Protein AF-A0A380BF44-F1 (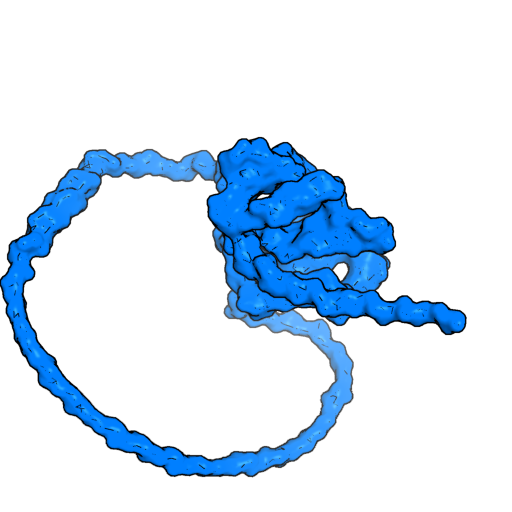afdb_monomer_lite)

Secondary structure (DSSP, 8-state):
------------GGGGG-------------------TTSHHHHHHHHHHGGG-----------------------------------------------EE---HHHHHTT--TTT-HHHHHHHHHHHH-TT-S-TTSEEEEEEEEEE-TT--EEEEEEEEE-SSS-EEEEEEEEEEEETTS-EEEEEEEEEE-HHHH--B-TTEEEEEEEE--HHHHHHHHH--TTTEEEEEEEEEEEE--

Foldseek 3Di:
DDDDDPPDPDPPPVCPQQPDWADAPPPDDDDDDDDPPPPVVVVVVVVVVVPPPDDDDDDDDDDDDDDDDDDDDDDDDDDDDDDDDDDDDDDPDPDDPWAAEADWPVCVVVVDDCPPDPVSVQVVVVCVVPRPPDDAQGKIKGWDDWDADPVRFIKTKIKIWANRQFKWFFKKWFKWKAWPVPGTLGDRHIFTGHCNTGNIAGHNYMYIGMGTGDPVSVVRVVVDGNPTMDIHIYDIDTDTDD

Structure (mmCIF, N/CA/C/O backbone):
data_AF-A0A380BF44-F1
#
_entry.id   AF-A0A380BF44-F1
#
loop_
_atom_site.group_PDB
_atom_site.id
_atom_site.type_symbol
_atom_site.label_atom_id
_atom_site.label_alt_id
_atom_site.label_comp_id
_atom_site.label_asym_id
_atom_site.label_entity_id
_atom_site.label_seq_id
_atom_site.pdbx_PDB_ins_code
_atom_site.Cartn_x
_atom_site.Cartn_y
_atom_site.Cartn_z
_atom_site.occupancy
_atom_site.B_iso_or_equiv
_atom_site.auth_seq_id
_atom_site.auth_comp_id
_atom_site.auth_asym_id
_atom_site.auth_atom_id
_atom_site.pdbx_PDB_model_num
ATOM 1 N N . MET A 1 1 ? 12.695 39.840 17.734 1.00 33.78 1 MET A N 1
ATOM 2 C CA . MET A 1 1 ? 12.426 39.429 16.338 1.00 33.78 1 MET A CA 1
ATOM 3 C C . MET A 1 1 ? 12.738 37.932 16.262 1.00 33.78 1 MET A C 1
ATOM 5 O O . MET A 1 1 ? 13.906 37.593 16.246 1.00 33.78 1 MET A O 1
ATOM 9 N N . LYS A 1 2 ? 11.803 37.063 16.695 1.00 33.59 2 LYS A N 1
ATOM 10 C CA . LYS A 1 2 ? 11.036 36.093 15.865 1.00 33.59 2 LYS A CA 1
ATOM 11 C C . LYS A 1 2 ? 11.937 35.386 14.830 1.00 33.59 2 LYS A C 1
ATOM 13 O O . LYS A 1 2 ? 12.434 36.058 13.938 1.00 33.59 2 LYS A O 1
ATOM 18 N N . ARG A 1 3 ? 12.136 34.064 14.863 1.00 27.75 3 ARG A N 1
ATOM 19 C CA . ARG A 1 3 ? 11.135 32.996 15.034 1.00 27.75 3 ARG A CA 1
ATOM 20 C C . ARG A 1 3 ? 11.728 31.751 15.705 1.00 27.75 3 ARG A C 1
ATOM 22 O O . ARG A 1 3 ? 12.807 31.312 15.322 1.00 27.75 3 ARG A O 1
ATOM 29 N N . ASP A 1 4 ? 10.957 31.189 16.628 1.00 34.78 4 ASP A N 1
ATOM 30 C CA . ASP A 1 4 ? 11.035 29.798 17.063 1.00 34.78 4 ASP A CA 1
ATOM 31 C C . ASP A 1 4 ? 10.808 28.857 15.873 1.00 34.78 4 ASP A C 1
ATOM 33 O O . ASP A 1 4 ? 9.898 29.070 15.068 1.00 34.78 4 ASP A O 1
ATOM 37 N N . MET A 1 5 ? 11.617 27.806 15.780 1.00 27.17 5 MET A N 1
ATOM 38 C CA . MET A 1 5 ? 11.363 26.650 14.925 1.00 27.17 5 MET A CA 1
ATOM 39 C C . MET A 1 5 ? 11.457 25.408 15.811 1.00 27.17 5 MET A C 1
ATOM 41 O O . MET A 1 5 ? 12.469 24.718 15.868 1.00 27.17 5 MET A O 1
ATOM 45 N N . SER A 1 6 ? 10.385 25.188 16.571 1.00 28.02 6 SER A N 1
ATOM 46 C CA . SER A 1 6 ? 10.093 23.916 17.224 1.00 28.02 6 SER A CA 1
ATOM 47 C C . SER A 1 6 ? 9.606 22.954 16.143 1.00 28.02 6 SER A C 1
ATOM 49 O O . SER A 1 6 ? 8.426 22.965 15.797 1.00 28.02 6 SER A O 1
ATOM 51 N N . ILE A 1 7 ? 10.507 22.154 15.572 1.00 31.61 7 ILE A N 1
ATOM 52 C CA . ILE A 1 7 ? 10.102 20.974 14.803 1.00 31.61 7 ILE A CA 1
ATOM 53 C C . ILE A 1 7 ? 9.778 19.901 15.834 1.00 31.61 7 ILE A C 1
ATOM 55 O O . ILE A 1 7 ? 10.640 19.448 16.587 1.00 31.61 7 ILE A O 1
ATOM 59 N N . TYR A 1 8 ? 8.493 19.576 15.910 1.00 29.67 8 TYR A N 1
ATOM 60 C CA . TYR A 1 8 ? 7.926 18.561 16.777 1.00 29.67 8 TYR A CA 1
ATOM 61 C C . TYR A 1 8 ? 8.555 17.195 16.479 1.00 29.67 8 TYR A C 1
ATOM 63 O O . TYR A 1 8 ? 8.112 16.452 15.611 1.00 29.67 8 TYR A O 1
ATOM 71 N N . SER A 1 9 ? 9.581 16.855 17.256 1.00 29.86 9 SER A N 1
ATOM 72 C CA . SER A 1 9 ? 9.983 15.481 17.535 1.00 29.86 9 SER A CA 1
ATOM 73 C C . SER A 1 9 ? 8.910 14.833 18.412 1.00 29.86 9 SER A C 1
ATOM 75 O O . SER A 1 9 ? 9.038 14.783 19.633 1.00 29.86 9 SER A O 1
ATOM 77 N N . LEU A 1 10 ? 7.842 14.344 17.791 1.00 26.92 10 LEU A N 1
ATOM 78 C CA . LEU A 1 10 ? 6.951 13.347 18.380 1.00 26.92 10 LEU A CA 1
ATOM 79 C C . LEU A 1 10 ? 6.652 12.302 17.307 1.00 26.92 10 LEU A C 1
ATOM 81 O O . LEU A 1 10 ? 5.561 12.235 16.751 1.00 26.92 10 LEU A O 1
ATOM 85 N N . ILE A 1 11 ? 7.655 11.468 17.026 1.00 33.16 11 ILE A N 1
ATOM 86 C CA . ILE A 1 11 ? 7.410 10.126 16.503 1.00 33.16 11 ILE A CA 1
ATOM 87 C C . ILE A 1 11 ? 6.690 9.389 17.640 1.00 33.16 11 ILE A C 1
ATOM 89 O O . ILE A 1 11 ? 7.324 8.810 18.521 1.00 33.16 11 ILE A O 1
ATOM 93 N N . SER A 1 12 ? 5.362 9.500 17.692 1.00 30.03 12 SER A N 1
ATOM 94 C CA . SER A 1 12 ? 4.558 8.630 18.543 1.00 30.03 12 SER A CA 1
ATOM 95 C C . SER A 1 12 ? 4.656 7.227 17.951 1.00 30.03 12 SER A C 1
ATOM 97 O O . SER A 1 12 ? 4.100 6.918 16.899 1.00 30.03 12 SER A O 1
ATOM 99 N N . LEU A 1 13 ? 5.414 6.382 18.644 1.00 32.19 13 LEU A N 1
ATOM 100 C CA . LEU A 1 13 ? 5.503 4.939 18.439 1.00 32.19 13 LEU A CA 1
ATOM 101 C C . LEU A 1 13 ? 4.209 4.206 18.874 1.00 32.19 13 LEU A C 1
ATOM 103 O O . LEU A 1 13 ? 4.239 2.997 19.087 1.00 32.19 13 LEU A O 1
ATOM 107 N N . ASP A 1 14 ? 3.064 4.889 19.008 1.00 32.03 14 ASP A N 1
ATOM 108 C CA . ASP A 1 14 ? 1.809 4.276 19.480 1.00 32.03 14 ASP A CA 1
ATOM 109 C C . ASP A 1 14 ? 1.025 3.533 18.378 1.00 32.03 14 ASP A C 1
ATOM 111 O O . ASP A 1 14 ? 0.012 2.884 18.651 1.00 32.03 14 ASP A O 1
ATOM 115 N N . LEU A 1 15 ? 1.512 3.532 17.131 1.00 40.91 15 LEU A N 1
ATOM 116 C CA . LEU A 1 15 ? 0.910 2.792 16.010 1.00 40.91 15 LEU A CA 1
ATOM 117 C C . LEU A 1 15 ? 1.274 1.296 15.957 1.00 40.91 15 LEU A C 1
ATOM 119 O O . LEU A 1 15 ? 0.764 0.573 15.100 1.00 40.91 15 LEU A O 1
ATOM 123 N N . LEU A 1 16 ? 2.054 0.783 16.918 1.00 38.19 16 LEU A N 1
ATOM 124 C CA . LEU A 1 16 ? 2.383 -0.650 17.047 1.00 38.19 16 LEU A CA 1
ATOM 125 C C . LEU A 1 16 ? 1.147 -1.573 17.155 1.00 38.19 16 LEU A C 1
ATOM 127 O O . LEU A 1 16 ? 1.257 -2.778 16.944 1.00 38.19 16 LEU A O 1
ATOM 131 N N . ASN A 1 17 ? -0.046 -1.025 17.414 1.00 40.56 17 ASN A N 1
ATOM 132 C CA . ASN A 1 17 ? -1.311 -1.769 17.432 1.00 40.56 17 ASN A CA 1
ATOM 133 C C . ASN A 1 17 ? -2.054 -1.821 16.081 1.00 40.56 17 ASN A C 1
ATOM 135 O O . ASN A 1 17 ? -3.182 -2.325 16.027 1.00 40.56 17 ASN A O 1
ATOM 139 N N . LEU A 1 18 ? -1.469 -1.309 14.990 1.00 45.03 18 LEU A N 1
ATOM 140 C CA . LEU A 1 18 ? -2.115 -1.276 13.673 1.00 45.03 18 LEU A CA 1
ATOM 141 C C . LEU A 1 18 ? -1.637 -2.367 12.696 1.00 45.03 18 LEU A C 1
ATOM 143 O O . LEU A 1 18 ? -2.287 -2.555 11.664 1.00 45.03 18 LEU A O 1
ATOM 147 N N . ASN A 1 19 ? -0.619 -3.150 13.062 1.00 37.78 19 ASN A N 1
ATOM 148 C CA . ASN A 1 19 ? -0.106 -4.287 12.291 1.00 37.78 19 ASN A CA 1
ATOM 149 C C . ASN A 1 19 ? -1.103 -5.460 12.289 1.00 37.78 19 ASN A C 1
ATOM 151 O O . ASN A 1 19 ? -1.000 -6.389 13.085 1.00 37.78 19 ASN A O 1
ATOM 155 N N . MET A 1 20 ? -2.097 -5.418 11.401 1.00 41.53 20 MET A N 1
ATOM 156 C CA . MET A 1 20 ? -2.958 -6.563 11.109 1.00 41.53 20 MET A CA 1
ATOM 157 C C . MET A 1 20 ? -2.867 -6.875 9.619 1.00 41.53 20 MET A C 1
ATOM 159 O O . MET A 1 20 ? -3.122 -6.011 8.787 1.00 41.53 20 MET A O 1
ATOM 163 N N . VAL A 1 21 ? -2.481 -8.114 9.327 1.00 39.59 21 VAL A N 1
ATOM 164 C CA . VAL A 1 21 ? -2.363 -8.700 7.989 1.00 39.59 21 VAL A CA 1
ATOM 165 C C . VAL A 1 21 ? -3.748 -8.803 7.344 1.00 39.59 21 VAL A C 1
ATOM 167 O O . VAL A 1 21 ? -4.685 -9.284 7.986 1.00 39.59 21 VAL A O 1
ATOM 170 N N . ILE A 1 22 ? -3.877 -8.401 6.078 1.00 46.41 22 ILE A N 1
ATOM 171 C CA . ILE A 1 22 ? -5.095 -8.606 5.280 1.00 46.41 22 ILE A CA 1
ATOM 172 C C . ILE A 1 22 ? -4.787 -9.552 4.146 1.00 46.41 22 ILE A C 1
ATOM 174 O O . ILE A 1 22 ? -3.861 -9.333 3.373 1.00 46.41 22 ILE A O 1
ATOM 178 N N . LEU A 1 23 ? -5.604 -10.597 4.071 1.00 36.91 23 LEU A N 1
ATOM 179 C CA . LEU A 1 23 ? -5.594 -11.574 2.999 1.00 36.91 23 LEU A CA 1
ATOM 180 C C . LEU A 1 23 ? -6.297 -10.961 1.788 1.00 36.91 23 LEU A C 1
ATOM 182 O O . LEU A 1 23 ? -7.488 -10.649 1.877 1.00 36.91 23 LEU A O 1
ATOM 186 N N . CYS A 1 24 ? -5.597 -10.833 0.663 1.00 36.50 24 CYS A N 1
ATOM 187 C CA . CYS A 1 24 ? -6.257 -10.571 -0.603 1.00 36.50 24 CYS A CA 1
ATOM 188 C C . CYS A 1 24 ? -6.807 -11.913 -1.084 1.00 36.50 24 CYS A C 1
ATOM 190 O O . CYS A 1 24 ? -6.097 -12.797 -1.563 1.00 36.50 24 CYS A O 1
ATOM 192 N N . ARG A 1 25 ? -8.104 -12.146 -0.877 1.00 31.70 25 ARG A N 1
ATOM 193 C CA . ARG A 1 25 ? -8.714 -13.397 -1.323 1.00 31.70 25 ARG A CA 1
ATOM 194 C C . ARG A 1 25 ? -9.008 -13.268 -2.815 1.00 31.70 25 ARG A C 1
ATOM 196 O O . ARG A 1 25 ? -10.115 -12.903 -3.196 1.00 31.70 25 ARG A O 1
ATOM 203 N N . SER A 1 26 ? -8.017 -13.569 -3.655 1.00 34.03 26 SER A N 1
ATOM 204 C CA . SER A 1 26 ? -8.229 -13.734 -5.094 1.00 34.03 26 SER A CA 1
ATOM 205 C C . SER A 1 26 ? -9.297 -14.810 -5.319 1.00 34.03 26 SER A C 1
ATOM 207 O O . SER A 1 26 ? -9.100 -16.008 -5.099 1.00 34.03 26 SER A O 1
ATOM 209 N N . SER A 1 27 ? -10.495 -14.371 -5.698 1.00 33.91 27 SER A N 1
ATOM 210 C CA . SER A 1 27 ? -11.585 -15.251 -6.099 1.00 33.91 27 SER A CA 1
ATOM 211 C C . SER A 1 27 ? -11.381 -15.660 -7.553 1.00 33.91 27 SER A C 1
ATOM 213 O O . SER A 1 27 ? -12.193 -15.300 -8.387 1.00 33.91 27 SER A O 1
ATOM 215 N N . ASP A 1 28 ? -10.318 -16.409 -7.847 1.00 37.88 28 ASP A N 1
ATOM 216 C CA . ASP A 1 28 ? -10.183 -17.131 -9.117 1.00 37.88 28 ASP A CA 1
ATOM 217 C C . ASP A 1 28 ? -9.275 -18.361 -8.972 1.00 37.88 28 ASP A C 1
ATOM 219 O O . ASP A 1 28 ? -8.160 -18.444 -9.476 1.00 37.88 28 ASP A O 1
ATOM 223 N N . TYR A 1 29 ? -9.809 -19.381 -8.297 1.00 41.09 29 TYR A N 1
ATOM 224 C CA . TYR A 1 29 ? -9.389 -20.771 -8.485 1.00 41.09 29 TYR A CA 1
ATOM 225 C C . TYR A 1 29 ? -10.608 -21.591 -8.909 1.00 41.09 29 TYR A C 1
ATOM 227 O O . TYR A 1 29 ? -11.208 -22.330 -8.126 1.00 41.09 29 TYR A O 1
ATOM 235 N N . THR A 1 30 ? -11.007 -21.467 -10.175 1.00 41.59 30 THR A N 1
ATOM 236 C CA . THR A 1 30 ? -11.823 -22.508 -10.803 1.00 41.59 30 THR A CA 1
ATOM 237 C C . THR A 1 30 ? -10.935 -23.723 -11.085 1.00 41.59 30 THR A C 1
ATOM 239 O O . THR A 1 30 ? -9.882 -23.616 -11.702 1.00 41.59 30 THR A O 1
ATOM 242 N N . LYS A 1 31 ? -11.417 -24.894 -10.647 1.00 44.34 31 LYS A N 1
ATOM 243 C CA . LYS A 1 31 ? -10.811 -26.240 -10.706 1.00 44.34 31 LYS A CA 1
ATOM 244 C C . LYS A 1 31 ? -9.725 -26.555 -9.669 1.00 44.34 31 LYS A C 1
ATOM 246 O O . LYS A 1 31 ? -8.548 -26.665 -9.988 1.00 44.34 31 LYS A O 1
ATOM 251 N N . LEU A 1 32 ? -10.172 -27.009 -8.499 1.00 38.19 32 LEU A N 1
ATOM 252 C CA . LEU A 1 32 ? -9.580 -28.209 -7.907 1.00 38.19 32 LEU A CA 1
ATOM 253 C C . LEU A 1 32 ? -10.678 -29.071 -7.273 1.00 38.19 32 LEU A C 1
ATOM 255 O O . LEU A 1 32 ? -11.606 -28.565 -6.650 1.00 38.19 32 LEU A O 1
ATOM 259 N N . GLY A 1 33 ? -10.634 -30.368 -7.576 1.00 39.59 33 GLY A N 1
ATOM 260 C CA . GLY A 1 33 ? -11.759 -31.296 -7.481 1.00 39.59 33 GLY A CA 1
ATOM 261 C C . GLY A 1 33 ? -12.405 -31.417 -6.102 1.00 39.59 33 GLY A C 1
ATOM 262 O O . GLY A 1 33 ? -11.756 -31.319 -5.065 1.00 39.59 33 GLY A O 1
ATOM 263 N N . ALA A 1 34 ? -13.705 -31.713 -6.113 1.00 43.69 34 ALA A N 1
ATOM 264 C CA . ALA A 1 34 ? -14.475 -32.091 -4.939 1.00 43.69 34 ALA A CA 1
ATOM 265 C C . ALA A 1 34 ? -13.857 -33.331 -4.265 1.00 43.69 34 ALA A C 1
ATOM 267 O O . ALA A 1 34 ? -14.146 -34.472 -4.632 1.00 43.69 34 ALA A O 1
ATOM 268 N N . PHE A 1 35 ? -13.003 -33.114 -3.264 1.00 43.28 35 PHE A N 1
ATOM 269 C CA . PHE A 1 35 ? -12.492 -34.190 -2.429 1.00 43.28 35 PHE A CA 1
ATOM 270 C C . PHE A 1 35 ? -13.587 -34.599 -1.438 1.00 43.28 35 PHE A C 1
ATOM 272 O O . PHE A 1 35 ? -14.008 -33.844 -0.563 1.00 43.28 35 PHE A O 1
ATOM 279 N N . LYS A 1 36 ? -14.106 -35.811 -1.634 1.00 48.91 36 LYS A N 1
ATOM 280 C CA . LYS A 1 36 ? -15.259 -36.413 -0.954 1.00 48.91 36 LYS A CA 1
ATOM 281 C C . LYS A 1 36 ? -14.945 -36.741 0.519 1.00 48.91 36 LYS A C 1
ATOM 283 O O . LYS A 1 36 ? -14.865 -37.903 0.906 1.00 48.91 36 LYS A O 1
ATOM 288 N N . MET A 1 37 ? -14.806 -35.723 1.369 1.00 59.47 37 MET A N 1
ATOM 289 C CA . MET A 1 37 ? -14.627 -35.841 2.825 1.00 59.47 37 MET A CA 1
ATOM 290 C C . MET A 1 37 ? -15.968 -35.973 3.565 1.00 59.47 37 MET A C 1
ATOM 292 O O . MET A 1 37 ? -16.405 -35.082 4.282 1.00 59.47 37 MET A O 1
ATOM 296 N N . ARG A 1 38 ? -16.646 -37.114 3.404 1.00 53.41 38 ARG A N 1
ATOM 297 C CA . ARG A 1 38 ? -17.817 -37.461 4.245 1.00 53.41 38 ARG A CA 1
ATOM 298 C C . ARG A 1 38 ? -17.650 -38.730 5.082 1.00 53.41 38 ARG A C 1
ATOM 300 O O . ARG A 1 38 ? -18.459 -38.967 5.969 1.00 53.41 38 ARG A O 1
ATOM 307 N N . LYS A 1 39 ? -16.603 -39.529 4.840 1.00 53.91 39 LYS A N 1
ATOM 308 C CA . LYS A 1 39 ? -16.348 -40.779 5.586 1.00 53.91 39 LYS A CA 1
ATOM 309 C C . LYS A 1 39 ? -15.185 -40.701 6.579 1.00 53.91 39 LYS A C 1
ATOM 311 O O . LYS A 1 39 ? -15.209 -41.415 7.573 1.00 53.91 39 LYS A O 1
ATOM 316 N N . TYR A 1 40 ? -14.218 -39.808 6.367 1.00 62.22 40 TYR A N 1
ATOM 317 C CA . TYR A 1 40 ? -13.038 -39.701 7.237 1.00 62.22 40 TYR A CA 1
ATOM 318 C C . TYR A 1 40 ? -13.277 -38.880 8.513 1.00 62.22 40 TYR A C 1
ATOM 320 O O . TYR A 1 40 ? -12.587 -39.097 9.503 1.00 62.22 40 TYR A O 1
ATOM 328 N N . LEU A 1 41 ? -14.310 -38.027 8.538 1.00 58.09 41 LEU A N 1
ATOM 329 C CA . LEU A 1 41 ? -14.700 -37.272 9.736 1.00 58.09 41 LEU A CA 1
ATOM 330 C C . LEU A 1 41 ? -15.181 -38.197 10.870 1.00 58.09 41 LEU A C 1
ATOM 332 O O . LEU A 1 41 ? -14.844 -37.982 12.027 1.00 58.09 41 LEU A O 1
ATOM 336 N N . PHE A 1 42 ? -15.900 -39.273 10.535 1.00 60.00 42 PHE A N 1
ATOM 337 C CA . PHE A 1 42 ? -16.332 -40.273 11.518 1.00 60.00 42 PHE A CA 1
ATOM 338 C C . PHE A 1 42 ? -15.184 -41.166 12.006 1.00 60.00 42 PHE A C 1
ATOM 340 O O . PHE A 1 42 ? -15.198 -41.617 13.147 1.00 60.00 42 PHE A O 1
ATOM 347 N N . LEU A 1 43 ? -14.171 -41.394 11.166 1.00 57.94 43 LEU A N 1
ATOM 348 C CA . LEU A 1 43 ? -13.034 -42.257 11.492 1.00 57.94 43 LEU A CA 1
ATOM 349 C C . LEU A 1 43 ? -12.052 -41.569 12.459 1.00 57.94 43 LEU A C 1
ATOM 351 O O . LEU A 1 43 ? -11.487 -42.224 13.328 1.00 57.94 43 LEU A O 1
ATOM 355 N N . LEU A 1 44 ? -11.923 -40.240 12.374 1.00 62.03 44 LEU A N 1
ATOM 356 C CA . LEU A 1 44 ? -11.079 -39.427 13.261 1.00 62.03 44 LEU A CA 1
ATOM 357 C C . LEU A 1 44 ? -11.665 -39.316 14.686 1.00 62.03 44 LEU A C 1
ATOM 359 O O . LEU A 1 44 ? -10.926 -39.349 15.667 1.00 62.03 44 LEU A O 1
ATOM 363 N N . ILE A 1 45 ? -12.997 -39.285 14.811 1.00 63.38 45 ILE A N 1
ATOM 364 C CA . ILE A 1 45 ? -13.698 -39.249 16.109 1.00 63.38 45 ILE A CA 1
ATOM 365 C C . ILE A 1 45 ? -13.512 -40.568 16.881 1.00 63.38 45 ILE A C 1
ATOM 367 O O . ILE A 1 45 ? -13.297 -40.544 18.090 1.00 63.38 45 ILE A O 1
ATOM 371 N N . ILE A 1 46 ? -13.519 -41.718 16.198 1.00 64.88 46 ILE A N 1
ATOM 372 C CA . ILE A 1 46 ? -13.319 -43.035 16.834 1.00 64.88 46 ILE A CA 1
ATOM 373 C C . ILE A 1 46 ? -11.896 -43.182 17.399 1.00 64.88 46 ILE A C 1
ATOM 375 O O . ILE A 1 46 ? -11.720 -43.737 18.482 1.00 64.88 46 ILE A O 1
ATOM 379 N N . VAL A 1 47 ? -10.883 -42.639 16.714 1.00 64.69 47 VAL A N 1
ATOM 380 C CA . VAL A 1 47 ? -9.484 -42.662 17.183 1.00 64.69 47 VAL A CA 1
ATOM 381 C C . VAL A 1 47 ? -9.299 -41.811 18.447 1.00 64.69 47 VAL A C 1
ATOM 383 O O . VAL A 1 47 ? -8.539 -42.189 19.334 1.00 64.69 47 VAL A O 1
ATOM 386 N N . MET A 1 48 ? -10.037 -40.706 18.577 1.00 60.84 48 MET A N 1
ATOM 387 C CA . MET A 1 48 ? -9.938 -39.802 19.730 1.00 60.84 48 MET A CA 1
ATOM 388 C C . MET A 1 48 ? -10.584 -40.388 21.001 1.00 60.84 48 MET A C 1
ATOM 390 O O . MET A 1 48 ? -10.082 -40.180 22.103 1.00 60.84 48 MET A O 1
ATOM 394 N N . VAL A 1 49 ? -11.638 -41.202 20.855 1.00 61.88 49 VAL A N 1
ATOM 395 C CA . VAL A 1 49 ? -12.307 -41.888 21.981 1.00 61.88 49 VAL A CA 1
ATOM 396 C C . VAL A 1 49 ? -11.449 -43.021 22.573 1.00 61.88 49 VAL A C 1
ATOM 398 O O . VAL A 1 49 ? -11.584 -43.341 23.752 1.00 61.88 49 VAL A O 1
ATOM 401 N N . LEU A 1 50 ? -10.514 -43.591 21.805 1.00 55.72 50 LEU A N 1
ATOM 402 C CA . LEU A 1 50 ? -9.630 -44.673 22.268 1.00 55.72 50 LEU A CA 1
ATOM 403 C C . LEU A 1 50 ? -8.414 -44.192 23.086 1.00 55.72 50 LEU A C 1
ATOM 405 O O . LEU A 1 50 ? -7.754 -45.012 23.718 1.00 55.72 50 LEU A O 1
ATOM 409 N N . ALA A 1 51 ? -8.126 -42.886 23.127 1.00 55.91 51 ALA A N 1
ATOM 410 C CA . ALA A 1 51 ? -6.944 -42.341 23.807 1.00 55.91 51 ALA A CA 1
ATOM 411 C C . ALA A 1 51 ? -7.139 -42.038 25.311 1.00 55.91 51 ALA A C 1
ATOM 413 O O . ALA A 1 51 ? -6.188 -41.642 25.980 1.00 55.91 51 ALA A O 1
ATOM 414 N N . LEU A 1 52 ? -8.340 -42.232 25.871 1.00 52.19 52 LEU A N 1
ATOM 415 C CA . LEU A 1 52 ? -8.648 -41.887 27.272 1.00 52.19 52 LEU A CA 1
ATOM 416 C C . LEU A 1 52 ? -8.506 -43.050 28.274 1.00 52.19 52 LEU A C 1
ATOM 418 O O . LEU A 1 52 ? -8.846 -42.894 29.445 1.00 52.19 52 LEU A O 1
ATOM 422 N N . ALA A 1 53 ? -7.960 -44.197 27.863 1.00 55.34 53 ALA A N 1
ATOM 423 C CA . ALA A 1 53 ? -7.703 -45.335 28.749 1.00 55.34 53 ALA A CA 1
ATOM 424 C C . ALA A 1 53 ? -6.199 -45.622 28.904 1.00 55.34 53 ALA A C 1
ATOM 426 O O . ALA A 1 53 ? -5.720 -46.692 28.544 1.00 55.34 53 ALA A O 1
ATOM 427 N N . ALA A 1 54 ? -5.449 -44.669 29.463 1.00 42.66 54 ALA A N 1
ATOM 428 C CA . ALA A 1 54 ? -4.125 -44.926 30.033 1.00 42.66 54 ALA A CA 1
ATOM 429 C C . ALA A 1 54 ? -3.812 -43.905 31.143 1.00 42.66 54 ALA A C 1
ATOM 431 O O . ALA A 1 54 ? -3.194 -42.868 30.921 1.00 42.66 54 ALA A O 1
ATOM 432 N N . CYS A 1 55 ? -4.259 -44.204 32.364 1.00 51.06 55 CYS A N 1
ATOM 433 C CA . CYS A 1 55 ? -3.724 -43.597 33.581 1.00 51.06 55 CYS A CA 1
ATOM 434 C C . CYS A 1 55 ? -2.490 -44.379 34.048 1.00 51.06 55 CYS A C 1
ATOM 436 O O . CYS A 1 55 ? -2.537 -45.606 34.108 1.00 51.06 55 CYS A O 1
ATOM 438 N N . GLY A 1 56 ? -1.462 -43.673 34.531 1.00 36.06 56 GLY A N 1
ATOM 439 C CA . GLY A 1 56 ? -0.487 -44.258 35.455 1.00 36.06 56 GLY A CA 1
ATOM 440 C C . GLY A 1 56 ? 0.752 -43.407 35.758 1.00 36.06 56 GLY A C 1
ATOM 441 O O . GLY A 1 56 ? 1.726 -43.552 35.041 1.00 36.06 56 GLY A O 1
ATOM 442 N N . LYS A 1 57 ? 0.686 -42.602 36.846 1.00 33.47 57 LYS A N 1
ATOM 443 C CA . LYS A 1 57 ? 1.662 -42.446 37.974 1.00 33.47 57 LYS A CA 1
ATOM 444 C C . LYS A 1 57 ? 3.179 -42.265 37.667 1.00 33.47 57 LYS A C 1
ATOM 446 O O . LYS A 1 57 ? 3.707 -42.973 36.837 1.00 33.47 57 LYS A O 1
ATOM 451 N N . THR A 1 58 ? 4.047 -41.511 38.364 1.00 32.81 58 THR A N 1
ATOM 452 C CA . THR A 1 58 ? 4.092 -40.575 39.518 1.00 32.81 58 THR A CA 1
ATOM 453 C C . THR A 1 58 ? 5.578 -40.179 39.730 1.00 32.81 58 THR A C 1
ATOM 455 O O . THR A 1 58 ? 6.423 -41.050 39.572 1.00 32.81 58 THR A O 1
ATOM 458 N N . VAL A 1 59 ? 5.841 -38.962 40.248 1.00 34.31 59 VAL A N 1
ATOM 459 C CA . VAL A 1 59 ? 6.908 -38.577 41.225 1.00 34.31 59 VAL A CA 1
ATOM 460 C C . VAL A 1 59 ? 8.391 -38.518 40.792 1.00 34.31 59 VAL A C 1
ATOM 462 O O . VAL A 1 59 ? 8.966 -39.511 40.370 1.00 34.31 59 VAL A O 1
ATOM 465 N N . GLY A 1 60 ? 9.050 -37.386 41.112 1.00 27.84 60 GLY A N 1
ATOM 466 C CA . GLY A 1 60 ? 10.474 -37.373 41.499 1.00 27.84 60 GLY A CA 1
ATOM 467 C C . GLY A 1 60 ? 11.265 -36.080 41.246 1.00 27.84 60 GLY A C 1
ATOM 468 O O . GLY A 1 60 ? 11.772 -35.877 40.155 1.00 27.84 60 GLY A O 1
ATOM 469 N N . ASN A 1 61 ? 11.408 -35.255 42.289 1.00 30.78 61 ASN A N 1
ATOM 470 C CA . ASN A 1 61 ? 12.330 -34.114 42.455 1.00 30.78 61 ASN A CA 1
ATOM 471 C C . ASN A 1 61 ? 13.818 -34.458 42.194 1.00 30.78 61 ASN A C 1
ATOM 473 O O . ASN A 1 61 ? 14.209 -35.588 42.478 1.00 30.78 61 ASN A O 1
ATOM 477 N N . THR A 1 62 ? 14.664 -33.462 41.861 1.00 30.34 62 THR A N 1
ATOM 478 C CA . THR A 1 62 ? 15.829 -32.991 42.676 1.00 30.34 62 THR A CA 1
ATOM 479 C C . THR A 1 62 ? 16.793 -32.078 41.881 1.00 30.34 62 THR A C 1
ATOM 481 O O . THR A 1 62 ? 17.399 -32.490 40.901 1.00 30.34 62 THR A O 1
ATOM 484 N N . GLU A 1 63 ? 16.887 -30.829 42.351 1.00 28.36 63 GLU A N 1
ATOM 485 C CA . GLU A 1 63 ? 18.051 -29.928 42.531 1.00 28.36 63 GLU A CA 1
ATOM 486 C C . GLU A 1 63 ? 19.472 -30.303 42.017 1.00 28.36 63 GLU A C 1
ATOM 488 O O . GLU A 1 63 ? 19.978 -31.380 42.320 1.00 28.36 63 GLU A O 1
ATOM 493 N N . LYS A 1 64 ? 20.189 -29.310 41.436 1.00 26.59 64 LYS A N 1
ATOM 494 C CA . LYS A 1 64 ? 21.281 -28.487 42.056 1.00 26.59 64 LYS A CA 1
ATOM 495 C C . LYS A 1 64 ? 22.561 -28.225 41.207 1.00 26.59 64 LYS A C 1
ATOM 497 O O . LYS A 1 64 ? 23.177 -29.161 40.715 1.00 26.59 64 LYS A O 1
ATOM 502 N N . THR A 1 65 ? 23.030 -26.960 41.295 1.00 24.95 65 THR A N 1
ATOM 503 C CA . THR A 1 65 ? 24.438 -26.432 41.238 1.00 24.95 65 THR A CA 1
ATOM 504 C C . THR A 1 65 ? 25.044 -26.235 39.830 1.00 24.95 65 THR A C 1
ATOM 506 O O . THR A 1 65 ? 25.114 -27.188 39.071 1.00 24.95 65 THR A O 1
ATOM 509 N N . VAL A 1 66 ? 25.318 -25.021 39.310 1.00 29.86 66 VAL A N 1
ATOM 510 C CA . VAL A 1 66 ? 26.257 -23.911 39.667 1.00 29.86 66 VAL A CA 1
ATOM 511 C C . VAL A 1 66 ? 27.749 -24.268 39.542 1.00 29.86 66 VAL A C 1
ATOM 513 O O . VAL A 1 66 ? 28.262 -25.006 40.366 1.00 29.86 66 VAL A O 1
ATOM 516 N N . ASP A 1 67 ? 28.420 -23.692 38.538 1.00 25.39 67 ASP A N 1
ATOM 517 C CA . ASP A 1 67 ? 29.745 -23.020 38.567 1.00 25.39 67 ASP A CA 1
ATOM 518 C C . ASP A 1 67 ? 30.056 -22.595 37.109 1.00 25.39 67 ASP A C 1
ATOM 520 O O . ASP A 1 67 ? 29.854 -23.386 36.195 1.00 25.39 67 ASP A O 1
ATOM 524 N N . SER A 1 68 ? 30.274 -21.328 36.735 1.00 24.61 68 SER A N 1
ATOM 525 C CA . SER A 1 68 ? 31.238 -20.290 37.153 1.00 24.61 68 SER A CA 1
ATOM 526 C C . SER A 1 68 ? 32.604 -20.372 36.445 1.00 24.61 68 SER A C 1
ATOM 528 O O . SER A 1 68 ? 33.235 -21.421 36.408 1.00 24.61 68 SER A O 1
ATOM 530 N N . MET A 1 69 ? 33.040 -19.186 35.984 1.00 28.17 69 MET A N 1
ATOM 531 C CA . MET A 1 69 ? 34.369 -18.725 35.523 1.00 28.17 69 MET A CA 1
ATOM 532 C C . MET A 1 69 ? 34.768 -19.016 34.064 1.00 28.17 69 MET A C 1
ATOM 534 O O . MET A 1 69 ? 34.941 -20.160 33.673 1.00 28.17 69 MET A O 1
ATOM 538 N N . THR A 1 70 ? 34.795 -18.027 33.153 1.00 23.48 70 THR A N 1
ATOM 539 C CA . THR A 1 70 ? 35.585 -16.763 33.062 1.00 23.48 70 THR A CA 1
ATOM 540 C C . THR A 1 70 ? 37.056 -16.999 32.709 1.00 23.48 70 THR A C 1
ATOM 542 O O . THR A 1 70 ? 37.792 -17.525 33.536 1.00 23.48 70 THR A O 1
ATOM 545 N N . ASN A 1 71 ? 37.482 -16.515 31.531 1.00 26.56 71 ASN A N 1
ATOM 546 C CA . ASN A 1 71 ? 38.614 -15.588 31.290 1.00 26.56 71 ASN A CA 1
ATOM 547 C C . ASN A 1 71 ? 38.896 -15.514 29.770 1.00 26.56 71 ASN A C 1
ATOM 549 O O . ASN A 1 71 ? 38.936 -16.551 29.121 1.00 26.56 71 ASN A O 1
ATOM 553 N N . GLN A 1 72 ? 38.806 -14.317 29.165 1.00 29.97 72 GLN A N 1
ATOM 554 C CA . GLN A 1 72 ? 39.933 -13.412 28.817 1.00 29.97 72 GLN A CA 1
ATOM 555 C C . GLN A 1 72 ? 40.757 -13.941 27.631 1.00 29.97 72 GLN A C 1
ATOM 557 O O . GLN A 1 72 ? 41.018 -15.132 27.578 1.00 29.97 72 GLN A O 1
ATOM 562 N N . THR A 1 73 ? 41.276 -13.188 26.665 1.00 24.47 73 THR A N 1
ATOM 563 C CA . THR A 1 73 ? 41.294 -11.781 26.215 1.00 24.47 73 THR A CA 1
ATOM 564 C C . THR A 1 73 ? 42.044 -11.851 24.864 1.00 24.47 73 THR A C 1
ATOM 566 O O . THR A 1 73 ? 42.718 -12.846 24.602 1.00 24.47 73 THR A O 1
ATOM 569 N N . GLU A 1 74 ? 41.953 -10.806 24.046 1.00 26.78 74 GLU A N 1
ATOM 570 C CA . GLU A 1 74 ? 43.054 -10.203 23.261 1.00 26.78 74 GLU A CA 1
ATOM 571 C C . GLU A 1 74 ? 42.681 -9.821 21.824 1.00 26.78 74 GLU A C 1
ATOM 573 O O . GLU A 1 74 ? 42.324 -10.624 20.965 1.00 26.78 74 GLU A O 1
ATOM 578 N N . GLU A 1 75 ? 42.766 -8.506 21.646 1.00 25.81 75 GLU A N 1
ATOM 579 C CA . GLU A 1 75 ? 42.711 -7.693 20.444 1.00 25.81 75 GLU A CA 1
ATOM 580 C C . GLU A 1 75 ? 43.982 -7.884 19.606 1.00 25.81 75 GLU A C 1
ATOM 582 O O . GLU A 1 75 ? 45.041 -8.139 20.172 1.00 25.81 75 GLU A O 1
ATOM 587 N N . THR A 1 76 ? 43.934 -7.622 18.294 1.00 23.98 76 THR A N 1
ATOM 588 C CA . THR A 1 76 ? 44.990 -6.836 17.621 1.00 23.98 76 THR A CA 1
ATOM 589 C C . THR A 1 76 ? 44.458 -6.184 16.334 1.00 23.98 76 THR A C 1
ATOM 591 O O . THR A 1 76 ? 44.112 -6.845 15.360 1.00 23.98 76 THR A O 1
ATOM 594 N N . ASP A 1 77 ? 44.390 -4.861 16.420 1.00 22.70 77 ASP A N 1
ATOM 595 C CA . ASP A 1 77 ? 44.592 -3.776 15.452 1.00 22.70 77 ASP A CA 1
ATOM 596 C C . ASP A 1 77 ? 45.237 -4.087 14.072 1.00 22.70 77 ASP A C 1
ATOM 598 O O . ASP A 1 77 ? 46.249 -4.784 13.992 1.00 22.70 77 ASP A O 1
ATOM 602 N N . SER A 1 78 ? 44.716 -3.479 12.989 1.00 25.80 78 SER A N 1
ATOM 603 C CA . SER A 1 78 ? 45.395 -2.415 12.200 1.00 25.80 78 SER A CA 1
ATOM 604 C C . SER A 1 78 ? 45.048 -2.316 10.691 1.00 25.80 78 SER A C 1
ATOM 606 O O . SER A 1 78 ? 45.141 -3.270 9.924 1.00 25.80 78 SER A O 1
ATOM 608 N N . ASN A 1 79 ? 44.757 -1.061 10.310 1.00 25.98 79 ASN A N 1
ATOM 609 C CA . ASN A 1 79 ? 45.058 -0.319 9.069 1.00 25.98 79 ASN A CA 1
ATOM 610 C C . ASN A 1 79 ? 44.283 -0.490 7.737 1.00 25.98 79 ASN A C 1
ATOM 612 O O . ASN A 1 79 ? 44.529 -1.380 6.932 1.00 25.98 79 ASN A O 1
ATOM 616 N N . GLU A 1 80 ? 43.457 0.539 7.488 1.00 26.75 80 GLU A N 1
ATOM 617 C CA . GLU A 1 80 ? 43.489 1.524 6.379 1.00 26.75 80 GLU A CA 1
ATOM 618 C C . GLU A 1 80 ? 43.488 1.113 4.883 1.00 26.75 80 GLU A C 1
ATOM 620 O O . GLU A 1 80 ? 44.471 0.642 4.321 1.00 26.75 80 GLU A O 1
ATOM 625 N N . THR A 1 81 ? 42.417 1.593 4.226 1.00 21.44 81 THR A N 1
ATOM 626 C CA . THR A 1 81 ? 42.423 2.453 3.019 1.00 21.44 81 THR A CA 1
ATOM 627 C C . THR A 1 81 ? 42.589 1.803 1.637 1.00 21.44 81 THR A C 1
ATOM 629 O O . THR A 1 81 ? 43.682 1.440 1.219 1.00 21.44 81 THR A O 1
ATOM 632 N N . ASN A 1 82 ? 41.491 1.785 0.863 1.00 25.50 82 ASN A N 1
ATOM 633 C CA . ASN A 1 82 ? 41.327 2.521 -0.410 1.00 25.50 82 ASN A CA 1
ATOM 634 C C . ASN A 1 82 ? 40.038 2.087 -1.149 1.00 25.50 82 ASN A C 1
ATOM 636 O O . ASN A 1 82 ? 39.892 0.937 -1.551 1.00 25.50 82 ASN A O 1
ATOM 640 N N . GLN A 1 83 ? 39.128 3.035 -1.387 1.00 28.52 83 GLN A N 1
ATOM 641 C CA . GLN A 1 83 ? 38.303 3.079 -2.609 1.00 28.52 83 GLN A CA 1
ATOM 642 C C . GLN A 1 83 ? 39.212 3.571 -3.764 1.00 28.52 83 GLN A C 1
ATOM 644 O O . GLN A 1 83 ? 40.170 4.282 -3.446 1.00 28.52 83 GLN A O 1
ATOM 649 N N . PRO A 1 84 ? 38.948 3.301 -5.070 1.00 32.91 84 PRO A N 1
ATOM 650 C CA . PRO A 1 84 ? 37.641 3.608 -5.670 1.00 32.91 84 PRO A CA 1
ATOM 651 C C . PRO A 1 84 ? 37.200 2.813 -6.939 1.00 32.91 84 PRO A C 1
ATOM 653 O O . PRO A 1 84 ? 37.988 2.149 -7.600 1.00 32.91 84 PRO A O 1
ATOM 656 N N . VAL A 1 85 ? 35.931 3.046 -7.311 1.00 25.06 85 VAL A N 1
ATOM 657 C CA . VAL A 1 85 ? 35.302 2.957 -8.655 1.00 25.06 85 VAL A CA 1
ATOM 658 C C . VAL A 1 85 ? 34.830 1.591 -9.199 1.00 25.06 85 VAL A C 1
ATOM 660 O O . VAL A 1 85 ? 35.600 0.665 -9.4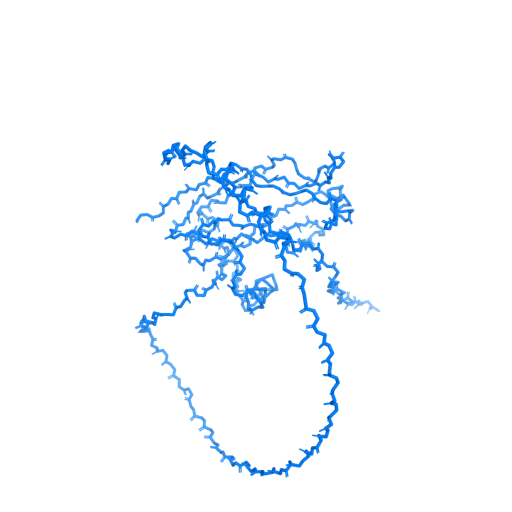04 1.00 25.06 85 VAL A O 1
ATOM 663 N N . GLU A 1 86 ? 33.516 1.591 -9.472 1.00 36.72 86 GLU A N 1
ATOM 664 C CA . GLU A 1 86 ? 32.687 0.876 -10.463 1.00 36.72 86 GLU A CA 1
ATOM 665 C C . GLU A 1 86 ? 33.038 -0.547 -10.908 1.00 36.72 86 GLU A C 1
ATOM 667 O O . GLU A 1 86 ? 34.000 -0.781 -11.631 1.00 36.72 86 GLU A O 1
ATOM 672 N N . GLU A 1 87 ? 32.087 -1.459 -10.685 1.00 24.64 87 GLU A N 1
ATOM 673 C CA . GLU A 1 87 ? 31.832 -2.535 -11.638 1.00 24.64 87 GLU A CA 1
ATOM 674 C C . GLU A 1 87 ? 30.366 -2.977 -11.564 1.00 24.64 87 GLU A C 1
ATOM 676 O O . GLU A 1 87 ? 29.880 -3.477 -10.547 1.00 24.64 87 GLU A O 1
ATOM 681 N N . GLY A 1 88 ? 29.650 -2.808 -12.677 1.00 36.78 88 GLY A N 1
ATOM 682 C CA . GLY A 1 88 ? 28.515 -3.662 -12.966 1.00 36.78 88 GLY A CA 1
ATOM 683 C C . GLY A 1 88 ? 29.040 -5.075 -13.176 1.00 36.78 88 GLY A C 1
ATOM 684 O O . GLY A 1 88 ? 29.755 -5.335 -14.137 1.00 36.78 88 GLY A O 1
ATOM 685 N N . SER A 1 89 ? 28.676 -5.997 -12.295 1.00 26.09 89 SER A N 1
ATOM 686 C CA . SER A 1 89 ? 28.736 -7.419 -12.600 1.00 26.09 89 SER A CA 1
ATOM 687 C C . SER A 1 89 ? 27.725 -8.158 -11.746 1.00 26.09 89 SER A C 1
ATOM 689 O O . SER A 1 89 ? 27.768 -8.142 -10.515 1.00 26.09 89 SER A O 1
ATOM 691 N N . SER A 1 90 ? 26.783 -8.787 -12.443 1.00 41.88 90 SER A N 1
ATOM 692 C CA . SER A 1 90 ? 25.836 -9.731 -11.888 1.00 41.88 90 SER A CA 1
ATOM 693 C C . SER A 1 90 ? 26.576 -10.799 -11.089 1.00 41.88 90 SER A C 1
ATOM 695 O O . SER A 1 90 ? 27.303 -11.622 -11.650 1.00 41.88 90 SER A O 1
ATOM 697 N N . LYS A 1 91 ? 26.315 -10.845 -9.788 1.00 27.11 91 LYS A N 1
ATOM 698 C CA . LYS A 1 91 ? 26.393 -12.087 -9.033 1.00 27.11 91 LYS A CA 1
ATOM 699 C C . LYS A 1 91 ? 24.970 -12.517 -8.734 1.00 27.11 91 LYS A C 1
ATOM 701 O O . LYS A 1 91 ? 24.302 -11.974 -7.861 1.00 27.11 91 LYS A O 1
ATOM 706 N N . THR A 1 92 ? 24.509 -13.468 -9.537 1.00 39.72 92 THR A N 1
ATOM 707 C CA . THR A 1 92 ? 23.408 -14.355 -9.182 1.00 39.72 92 THR A CA 1
ATOM 708 C C . THR A 1 92 ? 23.888 -15.199 -8.010 1.00 39.72 92 THR A C 1
ATOM 710 O O . THR A 1 92 ? 24.433 -16.283 -8.203 1.00 39.72 92 THR A O 1
ATOM 713 N N . ASP A 1 93 ? 23.724 -14.676 -6.800 1.00 29.88 93 ASP A N 1
ATOM 714 C CA . ASP A 1 93 ? 23.616 -15.523 -5.625 1.00 29.88 93 ASP A CA 1
ATOM 715 C C . ASP A 1 93 ? 22.174 -16.017 -5.572 1.00 29.88 93 ASP A C 1
ATOM 717 O O . ASP A 1 93 ? 21.219 -15.242 -5.572 1.00 29.88 93 ASP A O 1
ATOM 721 N N . SER A 1 94 ? 22.023 -17.338 -5.577 1.00 41.88 94 SER A N 1
ATOM 722 C CA . SER A 1 94 ? 20.778 -18.034 -5.267 1.00 41.88 94 SER A CA 1
ATOM 723 C C . SER A 1 94 ? 20.486 -17.892 -3.767 1.00 41.88 94 SER A C 1
ATOM 725 O O . SER A 1 94 ? 20.460 -18.882 -3.036 1.00 41.88 94 SER A O 1
ATOM 727 N N . SER A 1 95 ? 20.322 -16.653 -3.312 1.00 34.69 95 SER A N 1
ATOM 728 C CA . SER A 1 95 ? 19.822 -16.280 -1.999 1.00 34.69 95 SER A CA 1
ATOM 729 C C . SER A 1 95 ? 18.334 -15.970 -2.118 1.00 34.69 95 SER A C 1
ATOM 731 O O . SER A 1 95 ? 17.853 -15.505 -3.152 1.00 34.69 95 SER A O 1
ATOM 733 N N . GLU A 1 96 ? 17.581 -16.287 -1.075 1.00 52.38 96 GLU A N 1
ATOM 734 C CA . GLU A 1 96 ? 16.181 -15.901 -0.931 1.00 52.38 96 GLU A CA 1
ATOM 735 C C . GLU A 1 96 ? 16.024 -14.421 -1.320 1.00 52.38 96 GLU A C 1
ATOM 737 O O . GLU A 1 96 ? 16.730 -13.558 -0.796 1.00 52.38 96 GLU A O 1
ATOM 742 N N . GLN A 1 97 ? 15.188 -14.134 -2.324 1.00 67.06 97 GLN A N 1
ATOM 743 C CA . GLN A 1 97 ? 15.027 -12.782 -2.861 1.00 67.06 97 GLN A CA 1
ATOM 744 C C . GLN A 1 97 ? 14.501 -11.861 -1.756 1.00 67.06 97 GLN A C 1
ATOM 746 O O . GLN A 1 97 ? 13.311 -11.873 -1.444 1.00 67.06 97 GLN A O 1
ATOM 751 N N . SER A 1 98 ? 15.393 -11.068 -1.164 1.00 85.94 98 SER A N 1
ATOM 752 C CA . SER A 1 98 ? 15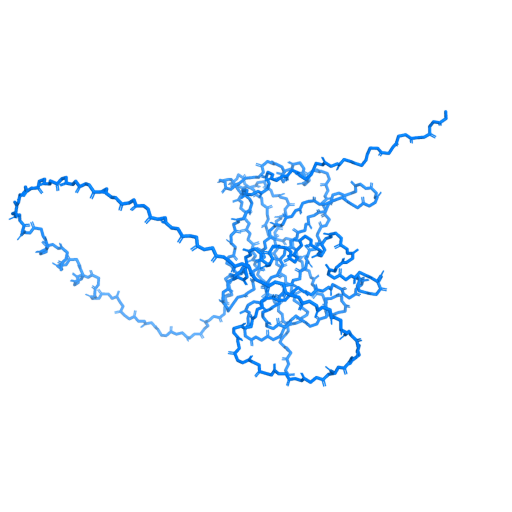.035 -10.108 -0.127 1.00 85.94 98 SER A CA 1
ATOM 753 C C . SER A 1 98 ? 14.079 -9.050 -0.679 1.00 85.94 98 SER A C 1
ATOM 755 O O . SER A 1 98 ? 14.210 -8.611 -1.825 1.00 85.94 98 SER A O 1
ATOM 757 N N . LEU A 1 99 ? 13.099 -8.660 0.141 1.00 94.94 99 LEU A N 1
ATOM 758 C CA . LEU A 1 99 ? 12.095 -7.661 -0.214 1.00 94.94 99 LEU A CA 1
ATOM 759 C C . LEU A 1 99 ? 12.766 -6.310 -0.516 1.00 94.94 99 LEU A C 1
ATOM 761 O O . LEU A 1 99 ? 13.574 -5.826 0.275 1.00 94.94 99 LEU A O 1
ATOM 765 N N . LYS A 1 100 ? 12.432 -5.687 -1.653 1.00 95.31 100 LYS A N 1
ATOM 766 C CA . LYS A 1 100 ? 13.008 -4.396 -2.076 1.00 95.31 100 LYS A CA 1
ATOM 767 C C . LYS A 1 100 ? 11.970 -3.281 -2.095 1.00 95.31 100 LYS A C 1
ATOM 769 O O . LYS A 1 100 ? 10.900 -3.442 -2.674 1.00 95.31 100 LYS A O 1
ATOM 774 N N . LEU A 1 101 ? 12.310 -2.129 -1.522 1.00 97.06 101 LEU A N 1
ATOM 775 C CA . LEU A 1 101 ? 11.483 -0.928 -1.620 1.00 97.06 101 LEU A CA 1
ATOM 776 C C . LEU A 1 101 ? 11.630 -0.278 -3.000 1.00 97.06 101 LEU A C 1
ATOM 778 O O . LEU A 1 101 ? 12.744 -0.036 -3.461 1.00 97.06 101 LEU A O 1
ATOM 782 N N . GLN A 1 102 ? 10.504 0.044 -3.624 1.00 97.06 102 GLN A N 1
ATOM 783 C CA . GLN A 1 102 ? 10.425 0.777 -4.878 1.00 97.06 102 GLN A CA 1
ATOM 784 C C . GLN A 1 102 ? 9.972 2.217 -4.626 1.00 97.06 102 GLN A C 1
ATOM 786 O O . GLN A 1 102 ? 8.963 2.460 -3.962 1.00 97.06 102 GLN A O 1
ATOM 791 N N . VAL A 1 103 ? 10.727 3.167 -5.178 1.00 96.81 103 VAL A N 1
ATOM 792 C CA . VAL A 1 103 ? 10.382 4.593 -5.181 1.00 96.81 103 VAL A CA 1
ATOM 793 C C . VAL A 1 103 ? 9.368 4.856 -6.294 1.00 96.81 103 VAL A C 1
ATOM 795 O O . VAL A 1 103 ? 9.529 4.341 -7.403 1.00 96.81 103 VAL A O 1
ATOM 798 N N . LEU A 1 104 ? 8.322 5.635 -6.006 1.00 96.38 104 LEU A N 1
ATOM 799 C CA . LEU A 1 104 ? 7.350 6.056 -7.019 1.00 96.38 104 LEU A CA 1
ATOM 800 C C . LEU A 1 104 ? 8.040 6.903 -8.092 1.00 96.38 104 LEU A C 1
ATOM 802 O O . LEU A 1 104 ? 8.952 7.672 -7.794 1.00 96.38 104 LEU A O 1
ATOM 806 N N . LYS A 1 105 ? 7.597 6.801 -9.347 1.00 94.69 105 LYS A N 1
ATOM 807 C CA . LYS A 1 105 ? 8.261 7.480 -10.470 1.00 94.69 105 LYS A CA 1
ATOM 808 C C . LYS A 1 105 ? 8.245 8.997 -10.312 1.00 94.69 105 LYS A C 1
ATOM 810 O O . LYS A 1 105 ? 9.289 9.618 -10.466 1.00 94.69 105 LYS A O 1
ATOM 815 N N . GLY A 1 106 ? 7.106 9.571 -9.917 1.00 91.50 106 GLY A N 1
ATOM 816 C CA . GLY A 1 106 ? 7.000 11.011 -9.657 1.00 91.50 106 GLY A CA 1
ATOM 817 C C . GLY A 1 106 ? 7.931 11.493 -8.536 1.00 91.50 106 GLY A C 1
ATOM 818 O O . GLY A 1 106 ? 8.532 12.559 -8.646 1.00 91.50 106 GLY A O 1
ATOM 819 N N . ASP A 1 107 ? 8.124 10.678 -7.496 1.00 94.12 107 ASP A N 1
ATOM 820 C CA . ASP A 1 107 ? 9.036 11.004 -6.396 1.00 94.12 107 ASP A CA 1
ATOM 821 C C . ASP A 1 107 ? 10.502 10.892 -6.834 1.00 94.12 107 ASP A C 1
ATOM 823 O O . ASP A 1 107 ? 11.319 11.755 -6.509 1.00 94.12 107 ASP A O 1
ATOM 827 N N . ALA A 1 108 ? 10.840 9.862 -7.613 1.00 95.00 108 ALA A N 1
ATOM 828 C CA . ALA A 1 108 ? 12.176 9.688 -8.174 1.00 95.00 108 ALA A CA 1
ATOM 829 C C . ALA A 1 108 ? 12.546 10.837 -9.129 1.00 95.00 108 ALA A C 1
ATOM 831 O O . ALA A 1 108 ? 13.662 11.353 -9.074 1.00 95.00 108 ALA A O 1
ATOM 832 N N . GLU A 1 109 ? 11.603 11.290 -9.959 1.00 94.38 109 GLU A N 1
ATOM 833 C CA . GLU A 1 109 ? 11.763 12.463 -10.829 1.00 94.38 109 GLU A CA 1
ATOM 834 C C . GLU A 1 109 ? 11.966 13.759 -10.028 1.00 94.38 109 GLU A C 1
ATOM 836 O O . GLU A 1 109 ? 12.722 14.636 -10.448 1.00 94.38 109 GLU A O 1
ATOM 841 N N . ALA A 1 110 ? 11.364 13.855 -8.838 1.00 94.06 110 ALA A N 1
ATOM 842 C CA . ALA A 1 110 ? 11.600 14.936 -7.882 1.00 94.06 110 ALA A CA 1
ATOM 843 C C . ALA A 1 110 ? 12.913 14.784 -7.078 1.00 94.06 110 ALA A C 1
ATOM 845 O O . ALA A 1 110 ? 13.223 15.634 -6.241 1.00 94.06 110 ALA A O 1
ATOM 846 N N . GLY A 1 111 ? 13.703 13.733 -7.328 1.00 95.75 111 GLY A N 1
ATOM 847 C CA . GLY A 1 111 ? 14.996 13.481 -6.685 1.00 95.75 111 GLY A CA 1
ATOM 848 C C . GLY A 1 111 ? 14.925 12.700 -5.369 1.00 95.75 111 GLY A C 1
ATOM 849 O O . GLY A 1 111 ? 15.928 12.626 -4.653 1.00 95.75 111 GLY A O 1
ATOM 850 N N . ALA A 1 112 ? 13.771 12.119 -5.029 1.00 95.62 112 ALA A N 1
ATOM 851 C CA . ALA A 1 112 ? 13.644 11.251 -3.866 1.00 95.62 112 ALA A CA 1
ATOM 852 C C . ALA A 1 112 ? 14.307 9.888 -4.111 1.00 95.62 112 ALA A C 1
ATOM 854 O O . ALA A 1 112 ? 14.253 9.307 -5.193 1.00 95.62 112 ALA A O 1
ATOM 855 N N . THR A 1 113 ? 14.915 9.359 -3.061 1.00 95.31 113 THR A N 1
ATOM 856 C CA . THR A 1 113 ? 15.577 8.058 -3.007 1.00 95.31 113 THR A CA 1
ATOM 857 C C . THR A 1 113 ? 15.272 7.409 -1.660 1.00 95.31 113 THR A C 1
ATOM 859 O O . THR A 1 113 ? 14.744 8.052 -0.750 1.00 95.31 113 THR A O 1
ATOM 862 N N . VAL A 1 114 ? 15.655 6.143 -1.507 1.00 94.81 114 VAL A N 1
ATOM 863 C CA . VAL A 1 114 ? 15.492 5.414 -0.242 1.00 94.81 114 VAL A CA 1
ATOM 864 C C . VAL A 1 114 ? 16.333 6.005 0.899 1.00 94.81 114 VAL A C 1
ATOM 866 O O . VAL A 1 114 ? 15.979 5.825 2.060 1.00 94.81 114 VAL A O 1
ATOM 869 N N . ASP A 1 115 ? 17.381 6.770 0.578 1.00 94.56 115 ASP A N 1
ATOM 870 C CA . ASP A 1 115 ? 18.362 7.256 1.555 1.00 94.56 115 ASP A CA 1
ATOM 871 C C . ASP A 1 115 ? 18.240 8.754 1.876 1.00 94.56 115 ASP A C 1
ATOM 873 O O . ASP A 1 115 ? 18.882 9.235 2.809 1.00 94.56 115 ASP A O 1
ATOM 877 N N . ASN A 1 116 ? 17.441 9.516 1.118 1.00 94.38 116 ASN A N 1
ATOM 878 C CA . ASN A 1 116 ? 17.352 10.978 1.266 1.00 94.38 116 ASN A CA 1
ATOM 879 C C . ASN A 1 116 ? 15.941 11.511 1.558 1.00 94.38 116 ASN A C 1
ATOM 881 O O . ASN A 1 116 ? 15.772 12.723 1.690 1.00 94.38 116 ASN A O 1
ATOM 885 N N . ASN A 1 117 ? 14.934 10.640 1.628 1.00 94.69 117 ASN A N 1
ATOM 886 C CA . ASN A 1 117 ? 13.548 11.025 1.851 1.00 94.69 117 ASN A CA 1
ATOM 887 C C . ASN A 1 117 ? 12.973 10.275 3.058 1.00 94.69 117 ASN A C 1
ATOM 889 O O . ASN A 1 117 ? 12.963 9.045 3.083 1.00 94.69 117 ASN A O 1
ATOM 893 N N . ASP A 1 118 ? 12.457 11.023 4.036 1.00 92.88 118 ASP A N 1
ATOM 894 C CA . ASP A 1 118 ? 12.007 10.492 5.330 1.00 92.88 118 ASP A CA 1
ATOM 895 C C . ASP A 1 118 ? 10.945 9.389 5.212 1.00 92.88 118 ASP A C 1
ATOM 897 O O . ASP A 1 118 ? 10.969 8.425 5.982 1.00 92.88 118 ASP A O 1
ATOM 901 N N . LEU A 1 119 ? 10.035 9.486 4.231 1.00 92.81 119 LEU A N 1
ATOM 902 C CA . LEU A 1 119 ? 9.028 8.453 3.981 1.00 92.81 119 LEU A CA 1
ATOM 903 C C . LEU A 1 119 ? 9.702 7.136 3.586 1.00 92.81 119 LEU A C 1
ATOM 905 O O . LEU A 1 119 ? 9.426 6.093 4.179 1.00 92.81 119 LEU A O 1
ATOM 909 N N . TYR A 1 120 ? 10.602 7.180 2.605 1.00 95.62 120 TYR A N 1
ATOM 910 C CA . TYR A 1 120 ? 11.261 5.982 2.092 1.00 95.62 120 TYR A CA 1
ATOM 911 C C . TYR A 1 120 ? 12.274 5.399 3.081 1.00 95.62 120 TYR A C 1
ATOM 913 O O . TYR A 1 120 ? 12.346 4.178 3.208 1.00 95.62 120 TYR A O 1
ATOM 921 N N . ILE A 1 121 ? 12.973 6.240 3.848 1.00 95.31 121 ILE A N 1
ATOM 922 C CA . ILE A 1 121 ? 13.833 5.798 4.955 1.00 95.31 121 ILE A CA 1
ATOM 923 C C . ILE A 1 121 ? 13.001 5.011 5.979 1.00 95.31 121 ILE A C 1
ATOM 925 O O . ILE A 1 121 ? 13.384 3.910 6.386 1.00 95.31 121 ILE A O 1
ATOM 929 N N . GLY A 1 122 ? 11.834 5.541 6.368 1.00 93.75 122 GLY A N 1
ATOM 930 C CA . GLY A 1 122 ? 10.921 4.878 7.300 1.00 93.75 122 GLY A CA 1
ATOM 931 C C . GLY A 1 122 ? 10.399 3.537 6.775 1.00 93.75 122 GLY A C 1
ATOM 932 O O . GLY A 1 122 ? 10.424 2.540 7.495 1.00 93.75 122 GLY A O 1
ATOM 933 N N . LEU A 1 123 ? 9.980 3.482 5.510 1.00 95.00 123 LEU A N 1
ATOM 934 C CA . LEU A 1 123 ? 9.498 2.248 4.880 1.00 95.00 123 LEU A CA 1
ATOM 935 C C . LEU A 1 123 ? 10.604 1.201 4.717 1.00 95.00 123 LEU A C 1
ATOM 937 O O . LEU A 1 123 ? 10.373 0.015 4.952 1.00 95.00 123 LEU A O 1
ATOM 941 N N . ASN A 1 124 ? 11.818 1.623 4.363 1.00 95.44 124 ASN A N 1
ATOM 942 C CA . ASN A 1 124 ? 12.953 0.715 4.252 1.00 95.44 124 ASN A CA 1
ATOM 943 C C . ASN A 1 124 ? 13.298 0.116 5.616 1.00 95.44 124 ASN A C 1
ATOM 945 O O . ASN A 1 124 ? 13.526 -1.085 5.714 1.00 95.44 124 ASN A O 1
ATOM 949 N N . LYS A 1 125 ? 13.241 0.913 6.689 1.00 94.88 125 LYS A N 1
ATOM 950 C CA . LYS A 1 125 ? 13.419 0.409 8.054 1.00 94.88 125 LYS A CA 1
ATOM 951 C C . LYS A 1 125 ? 12.408 -0.691 8.404 1.00 94.88 125 LYS A C 1
ATOM 953 O O . LYS A 1 125 ? 12.812 -1.697 8.975 1.00 94.88 125 LYS A O 1
ATOM 958 N N . ILE A 1 126 ? 11.140 -0.555 8.005 1.00 94.25 126 ILE A N 1
ATOM 959 C CA . ILE A 1 126 ? 10.122 -1.604 8.215 1.00 94.25 126 ILE A CA 1
ATOM 960 C C . ILE A 1 126 ? 10.527 -2.913 7.529 1.00 94.25 126 ILE A C 1
ATOM 962 O O . ILE A 1 126 ? 10.385 -3.973 8.137 1.00 94.25 126 ILE A O 1
ATOM 966 N N . ILE A 1 127 ? 11.051 -2.844 6.299 1.00 94.94 127 ILE A N 1
ATOM 967 C CA . ILE A 1 127 ? 11.551 -4.021 5.570 1.00 94.94 127 ILE A CA 1
ATOM 968 C C . ILE A 1 127 ? 12.766 -4.628 6.277 1.00 94.94 127 ILE A C 1
ATOM 970 O O . ILE A 1 127 ? 12.824 -5.841 6.440 1.00 94.94 127 ILE A O 1
ATOM 974 N N . GLN A 1 128 ? 13.726 -3.809 6.716 1.00 94.38 128 GLN A N 1
ATOM 975 C CA . GLN A 1 128 ? 14.915 -4.306 7.419 1.00 94.38 128 GLN A CA 1
ATOM 976 C C . GLN A 1 128 ? 14.555 -4.995 8.743 1.00 94.38 128 GLN A C 1
ATOM 978 O O . GLN A 1 128 ? 15.166 -5.996 9.107 1.00 94.38 128 GLN A O 1
ATOM 983 N N . GLU A 1 129 ? 13.558 -4.476 9.461 1.00 94.56 129 GLU A N 1
ATOM 984 C CA . GLU A 1 129 ? 13.076 -5.059 10.717 1.00 94.56 129 GLU A CA 1
ATOM 985 C C . GLU A 1 129 ? 12.188 -6.294 10.495 1.00 94.56 129 GLU A C 1
ATOM 987 O O . GLU A 1 129 ? 12.122 -7.163 11.362 1.00 94.56 129 GLU A O 1
ATOM 992 N N . ASN A 1 130 ? 11.513 -6.387 9.345 1.00 94.12 130 ASN A N 1
ATOM 993 C CA . ASN A 1 130 ? 10.592 -7.470 9.002 1.00 94.12 130 ASN A CA 1
ATOM 994 C C . ASN A 1 130 ? 10.807 -7.912 7.539 1.00 94.12 130 ASN A C 1
ATOM 996 O O . ASN A 1 130 ? 9.977 -7.602 6.683 1.00 94.12 130 ASN A O 1
ATOM 1000 N N . PRO A 1 131 ? 11.890 -8.643 7.219 1.00 91.44 131 PRO A N 1
ATOM 1001 C CA . PRO A 1 131 ? 12.235 -8.990 5.833 1.00 91.44 131 PRO A CA 1
ATOM 1002 C C . PRO A 1 131 ? 11.187 -9.879 5.144 1.00 91.44 131 PRO A C 1
ATOM 1004 O O . PRO A 1 131 ? 11.019 -9.822 3.924 1.00 91.44 131 PRO A O 1
ATOM 1007 N N . ASP A 1 132 ? 10.437 -10.646 5.938 1.00 91.69 132 ASP A N 1
ATOM 1008 C CA . ASP A 1 132 ? 9.388 -11.560 5.480 1.00 91.69 132 ASP A CA 1
ATOM 1009 C C . ASP A 1 132 ? 7.985 -10.930 5.492 1.00 91.69 132 ASP A C 1
ATOM 1011 O O . ASP A 1 132 ? 6.984 -11.636 5.372 1.00 91.69 132 ASP A O 1
ATOM 1015 N N . ILE A 1 133 ? 7.877 -9.607 5.664 1.00 93.00 133 ILE A N 1
ATOM 1016 C CA . ILE A 1 133 ? 6.587 -8.911 5.655 1.00 93.00 133 ILE A CA 1
ATOM 1017 C C . ILE A 1 133 ? 5.836 -9.139 4.331 1.00 93.00 133 ILE A C 1
ATOM 1019 O O . ILE A 1 133 ? 6.414 -9.131 3.242 1.00 93.00 133 ILE A O 1
ATOM 1023 N N . GLY A 1 134 ? 4.522 -9.348 4.443 1.00 92.62 134 GLY A N 1
ATOM 1024 C CA . GLY A 1 134 ? 3.647 -9.757 3.346 1.00 92.62 134 GLY A CA 1
ATOM 1025 C C . GLY A 1 134 ? 3.175 -11.203 3.478 1.00 92.62 134 GLY A C 1
ATOM 1026 O O . GLY A 1 134 ? 3.479 -11.902 4.444 1.00 92.62 134 GLY A O 1
ATOM 1027 N N . ILE A 1 135 ? 2.381 -11.641 2.506 1.00 93.94 135 ILE A N 1
ATOM 1028 C CA . ILE A 1 135 ? 1.872 -13.009 2.421 1.00 93.94 135 ILE A CA 1
ATOM 1029 C C . ILE A 1 135 ? 2.422 -13.643 1.153 1.00 93.94 135 ILE A C 1
ATOM 1031 O O . ILE A 1 135 ? 2.221 -13.126 0.059 1.00 93.94 135 ILE A O 1
ATOM 1035 N N . GLU A 1 136 ? 3.092 -14.782 1.296 1.00 94.88 136 GLU A N 1
ATOM 1036 C CA . GLU A 1 136 ? 3.646 -15.523 0.165 1.00 94.88 136 GLU A CA 1
ATOM 1037 C C . GLU A 1 136 ? 2.601 -15.809 -0.919 1.00 94.88 136 GLU A C 1
ATOM 1039 O O . GLU A 1 136 ? 1.507 -16.302 -0.631 1.00 94.88 136 GLU A O 1
ATOM 1044 N N . LYS A 1 137 ? 2.982 -15.566 -2.181 1.00 94.88 137 LYS A N 1
ATOM 1045 C CA . LYS A 1 137 ? 2.129 -15.731 -3.371 1.00 94.88 137 LYS A CA 1
ATOM 1046 C C . LYS A 1 137 ? 0.886 -14.840 -3.372 1.00 94.88 137 LYS A C 1
ATOM 1048 O O . LYS A 1 137 ? -0.108 -15.197 -4.004 1.00 94.88 137 LYS A O 1
ATOM 1053 N N . ASP A 1 138 ? 0.949 -13.697 -2.698 1.00 95.56 138 ASP A N 1
ATOM 1054 C CA . ASP A 1 138 ? -0.150 -12.741 -2.637 1.00 95.56 138 ASP A CA 1
ATOM 1055 C C . ASP A 1 138 ? 0.342 -11.289 -2.767 1.00 95.56 138 ASP A C 1
ATOM 1057 O O . ASP A 1 138 ? 1.539 -10.996 -2.688 1.00 95.56 138 ASP A O 1
ATOM 1061 N N . PHE A 1 139 ? -0.602 -10.373 -2.975 1.00 95.69 139 PHE A N 1
ATOM 1062 C CA . PHE A 1 139 ? -0.389 -8.942 -2.805 1.00 95.69 139 PHE A CA 1
ATOM 1063 C C . PHE A 1 139 ? -1.014 -8.496 -1.482 1.00 95.69 139 PHE A C 1
ATOM 1065 O O . PHE A 1 139 ? -2.207 -8.682 -1.249 1.00 95.69 139 PHE A O 1
ATOM 1072 N N . SER A 1 140 ? -0.214 -7.908 -0.597 1.00 95.12 140 SER A N 1
ATOM 1073 C CA . SER A 1 140 ? -0.652 -7.493 0.742 1.00 95.12 140 SER A CA 1
ATOM 1074 C C . SER A 1 140 ? -0.558 -5.982 0.912 1.00 95.12 140 SER A C 1
ATOM 1076 O O . SER A 1 140 ? 0.295 -5.343 0.307 1.00 95.12 140 SER A O 1
ATOM 1078 N N . ILE A 1 141 ? -1.403 -5.408 1.768 1.00 94.69 141 ILE A N 1
ATOM 1079 C CA . ILE A 1 141 ? -1.362 -3.986 2.131 1.00 94.69 141 ILE A CA 1
ATOM 1080 C C . ILE A 1 141 ? -1.365 -3.858 3.648 1.00 94.69 141 ILE A C 1
ATOM 1082 O O . ILE A 1 141 ? -2.131 -4.533 4.339 1.00 94.69 141 ILE A O 1
ATOM 1086 N N . TYR A 1 142 ? -0.543 -2.942 4.146 1.00 91.25 142 TYR A N 1
ATOM 1087 C CA . TYR A 1 142 ? -0.450 -2.596 5.559 1.00 91.25 142 TYR A CA 1
ATOM 1088 C C . TYR A 1 142 ? -0.623 -1.094 5.741 1.00 91.25 142 TYR A C 1
ATOM 1090 O O . TYR A 1 142 ? -0.124 -0.314 4.938 1.00 91.25 142 TYR A O 1
ATOM 1098 N N . VAL A 1 143 ? -1.297 -0.670 6.808 1.00 89.38 143 VAL A N 1
ATOM 1099 C CA . VAL A 1 143 ? -1.274 0.743 7.205 1.00 89.38 143 VAL A CA 1
ATOM 1100 C C . VAL A 1 143 ? 0.017 0.993 7.970 1.00 89.38 143 VAL A C 1
ATOM 1102 O O . VAL A 1 143 ? 0.266 0.319 8.967 1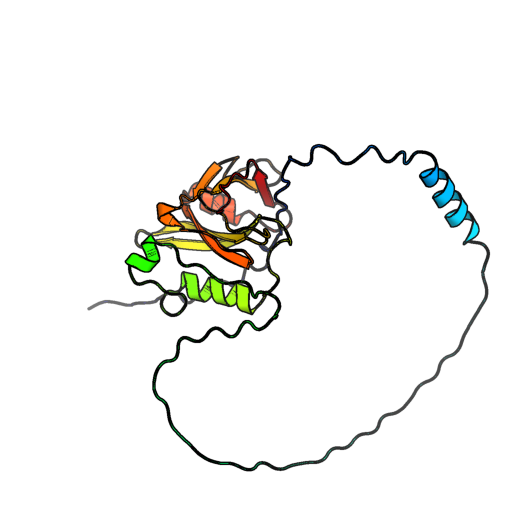.00 89.38 143 VAL A O 1
ATOM 1105 N N . VAL A 1 144 ? 0.807 1.967 7.523 1.00 88.50 144 VAL A N 1
ATOM 1106 C CA . VAL A 1 144 ? 2.084 2.316 8.153 1.00 88.50 144 VAL A CA 1
ATOM 1107 C C . VAL A 1 144 ? 1.933 3.517 9.068 1.00 88.50 144 VAL A C 1
ATOM 1109 O O . VAL A 1 144 ? 2.235 3.433 10.255 1.00 88.50 144 VAL A O 1
ATOM 1112 N N . ASN A 1 145 ? 1.487 4.647 8.520 1.00 84.69 145 ASN A N 1
ATOM 1113 C CA . ASN A 1 145 ? 1.432 5.898 9.265 1.00 84.69 145 ASN A CA 1
ATOM 1114 C C . ASN A 1 145 ? 0.396 6.862 8.678 1.00 84.69 145 ASN A C 1
ATOM 1116 O O . ASN A 1 145 ? -0.073 6.682 7.554 1.00 84.69 145 ASN A O 1
ATOM 1120 N N . ILE A 1 146 ? 0.082 7.906 9.435 1.00 88.81 146 ILE A N 1
ATOM 1121 C CA . ILE A 1 146 ? -0.591 9.107 8.955 1.00 88.81 146 ILE A CA 1
ATOM 1122 C C . ILE A 1 146 ? 0.465 10.209 8.892 1.00 88.81 146 ILE A C 1
ATOM 1124 O O . ILE A 1 146 ? 1.169 10.472 9.865 1.00 88.81 146 ILE A O 1
ATOM 1128 N N . VAL A 1 147 ? 0.588 10.846 7.737 1.00 88.38 147 VAL A N 1
ATOM 1129 C CA . VAL A 1 147 ? 1.481 11.982 7.503 1.00 88.38 147 VAL A CA 1
ATOM 1130 C C . VAL A 1 147 ? 0.653 13.201 7.125 1.00 88.38 147 VAL A C 1
ATOM 1132 O O . VAL A 1 147 ? -0.510 13.074 6.757 1.00 88.38 147 VAL A O 1
ATOM 1135 N N . HIS A 1 148 ? 1.246 14.383 7.214 1.00 89.06 148 HIS A N 1
ATOM 1136 C CA . HIS A 1 148 ? 0.611 15.620 6.775 1.00 89.06 148 HIS A CA 1
ATOM 1137 C C . HIS A 1 148 ? 1.463 16.232 5.671 1.00 89.06 148 HIS A C 1
ATOM 1139 O O . HIS A 1 148 ? 2.693 16.210 5.760 1.00 89.06 148 HIS A O 1
ATOM 1145 N N . ASP A 1 149 ? 0.827 16.741 4.619 1.00 86.81 149 ASP A N 1
ATOM 1146 C CA . ASP A 1 149 ? 1.548 17.480 3.585 1.00 86.81 149 ASP A CA 1
ATOM 1147 C C . ASP A 1 149 ? 1.904 18.909 4.036 1.00 86.81 149 ASP A C 1
ATOM 1149 O O . ASP A 1 149 ? 1.648 19.315 5.171 1.00 86.81 149 ASP A O 1
ATOM 1153 N N . HIS A 1 150 ? 2.526 19.687 3.147 1.00 85.94 150 HIS A N 1
ATOM 1154 C CA . HIS A 1 150 ? 2.959 21.056 3.446 1.00 85.94 150 HIS A CA 1
ATOM 1155 C C . HIS A 1 150 ? 1.811 22.018 3.777 1.00 85.94 150 HIS A C 1
ATOM 1157 O O . HIS A 1 150 ? 2.047 23.045 4.412 1.00 85.94 150 HIS A O 1
ATOM 1163 N N . GLU A 1 151 ? 0.589 21.700 3.352 1.00 89.88 151 GLU A N 1
ATOM 1164 C CA . GLU A 1 151 ? -0.618 22.473 3.651 1.00 89.88 151 GLU A CA 1
ATOM 1165 C C . GLU A 1 151 ? -1.290 21.999 4.949 1.00 89.88 151 GLU A C 1
ATOM 1167 O O . GLU A 1 151 ? -2.239 22.622 5.420 1.00 89.88 151 GLU A O 1
ATOM 1172 N N . GLY A 1 152 ? -0.768 20.933 5.563 1.00 89.56 152 GLY A N 1
ATOM 1173 C CA . GLY A 1 152 ? -1.324 20.324 6.761 1.00 89.56 152 GLY A CA 1
ATOM 1174 C C . GLY A 1 152 ? -2.489 19.382 6.471 1.00 89.56 152 GLY A C 1
ATOM 1175 O O . GLY A 1 152 ? -3.207 19.034 7.404 1.00 89.56 152 GLY A O 1
ATOM 1176 N N . ASN A 1 153 ? -2.697 18.958 5.219 1.00 90.44 153 ASN A N 1
ATOM 1177 C CA . ASN A 1 153 ? -3.746 17.992 4.909 1.00 90.44 153 ASN A CA 1
ATOM 1178 C C . ASN A 1 153 ? -3.283 16.579 5.305 1.00 90.44 153 ASN A C 1
ATOM 1180 O O . ASN A 1 153 ? -2.177 16.172 4.916 1.00 90.44 153 ASN A O 1
ATOM 1184 N N . PRO A 1 154 ? -4.102 15.812 6.047 1.00 92.62 154 PRO A N 1
ATOM 1185 C CA . PRO A 1 154 ? -3.741 14.469 6.469 1.00 92.62 154 PRO A CA 1
ATOM 1186 C C . PRO A 1 154 ? -3.747 13.497 5.285 1.00 92.62 154 PRO A C 1
ATOM 1188 O O . PRO A 1 154 ? -4.598 13.538 4.394 1.00 92.62 154 PRO A O 1
ATOM 1191 N N . LYS A 1 155 ? -2.790 12.574 5.289 1.00 94.00 155 LYS A N 1
ATOM 1192 C CA . LYS A 1 155 ? -2.649 11.489 4.317 1.00 94.00 155 LYS A CA 1
ATOM 1193 C C . LYS A 1 155 ? -2.316 10.204 5.048 1.00 94.00 155 LYS A C 1
ATOM 1195 O O . LYS A 1 155 ? -1.485 10.199 5.952 1.00 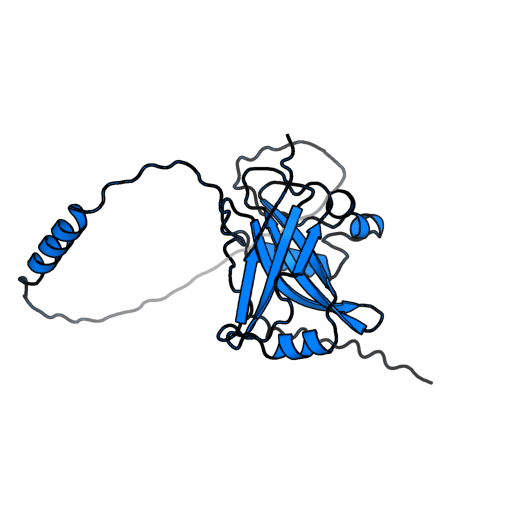94.00 155 LYS A O 1
ATOM 1200 N N . ILE A 1 156 ? -2.926 9.101 4.640 1.00 93.00 156 ILE A N 1
ATOM 1201 C CA . ILE A 1 156 ? -2.518 7.779 5.108 1.00 93.00 156 ILE A CA 1
ATOM 1202 C C . ILE A 1 156 ? -1.439 7.232 4.177 1.00 93.00 156 ILE A C 1
ATOM 1204 O O . ILE A 1 156 ? -1.537 7.338 2.953 1.00 93.00 156 ILE A O 1
ATOM 1208 N N . VAL A 1 157 ? -0.425 6.620 4.771 1.00 94.50 157 VAL A N 1
ATOM 1209 C CA . VAL A 1 157 ? 0.577 5.829 4.070 1.00 94.50 157 VAL A CA 1
ATOM 1210 C C . VAL A 1 157 ? 0.215 4.365 4.255 1.00 94.50 157 VAL A C 1
ATOM 1212 O O . VAL A 1 157 ? 0.294 3.816 5.358 1.00 94.50 157 VAL A O 1
ATOM 1215 N N . LEU A 1 158 ? -0.187 3.741 3.157 1.00 95.12 158 LEU A N 1
ATOM 1216 C CA . LEU A 1 158 ? -0.311 2.301 3.031 1.00 95.12 158 LEU A CA 1
ATOM 1217 C C . LEU A 1 158 ? 0.971 1.737 2.409 1.00 95.12 158 LEU A C 1
ATOM 1219 O O . LEU A 1 158 ? 1.665 2.420 1.656 1.00 95.12 158 LEU A O 1
ATOM 1223 N N . PHE A 1 159 ? 1.272 0.480 2.701 1.00 95.88 159 PHE A N 1
ATOM 1224 C CA . PHE A 1 159 ? 2.444 -0.212 2.190 1.00 95.88 159 PHE A CA 1
ATOM 1225 C C . PHE A 1 159 ? 2.026 -1.480 1.467 1.00 95.88 159 PHE A C 1
ATOM 1227 O O . PHE A 1 159 ? 1.594 -2.446 2.097 1.00 95.88 159 PHE A O 1
ATOM 1234 N N . GLY A 1 160 ? 2.091 -1.423 0.137 1.00 96.75 160 GLY A N 1
ATOM 1235 C CA . GLY A 1 160 ? 1.761 -2.524 -0.756 1.00 96.75 160 GLY A CA 1
ATOM 1236 C C . GLY A 1 160 ? 2.961 -3.424 -0.966 1.00 96.75 160 GLY A C 1
ATOM 1237 O O . GLY A 1 160 ? 4.052 -2.935 -1.239 1.00 96.75 160 GLY A O 1
ATOM 1238 N N . ILE A 1 161 ? 2.762 -4.730 -0.847 1.00 97.38 161 ILE A N 1
ATOM 1239 C CA . ILE A 1 161 ? 3.817 -5.735 -0.924 1.00 97.38 161 ILE A CA 1
ATOM 1240 C C . ILE A 1 161 ? 3.443 -6.754 -1.987 1.00 97.38 161 ILE A C 1
ATOM 1242 O O . ILE A 1 161 ? 2.434 -7.447 -1.859 1.00 97.38 161 ILE A O 1
ATOM 1246 N N . ASN A 1 162 ? 4.286 -6.871 -3.008 1.00 97.31 162 ASN A N 1
ATOM 1247 C CA . ASN A 1 162 ? 4.180 -7.887 -4.038 1.00 97.31 162 ASN A CA 1
ATOM 1248 C C . ASN A 1 162 ? 5.034 -9.111 -3.688 1.00 97.31 162 ASN A C 1
ATOM 1250 O O . ASN A 1 162 ? 6.245 -9.136 -3.923 1.00 97.31 162 ASN A O 1
ATOM 1254 N N . LYS A 1 163 ? 4.376 -10.147 -3.166 1.00 96.62 163 LYS A N 1
ATOM 1255 C CA . LYS A 1 163 ? 4.939 -11.491 -2.975 1.00 96.62 163 LYS A CA 1
ATOM 1256 C C . LYS A 1 163 ? 4.436 -12.477 -4.038 1.00 96.62 163 LYS A C 1
ATOM 1258 O O . LYS A 1 163 ? 4.614 -13.688 -3.898 1.00 96.62 163 LYS A O 1
ATOM 1263 N N . LEU A 1 164 ? 3.807 -11.990 -5.111 1.00 96.38 164 LEU A N 1
ATOM 1264 C CA . LEU A 1 164 ? 3.467 -12.817 -6.266 1.00 96.38 164 LEU A CA 1
ATOM 1265 C C . LEU A 1 164 ? 4.755 -13.271 -6.977 1.00 96.38 164 LEU A C 1
ATOM 1267 O O . LEU A 1 164 ? 5.749 -12.543 -6.988 1.00 96.38 164 LEU A O 1
ATOM 1271 N N . PRO A 1 165 ? 4.745 -14.443 -7.638 1.00 95.69 165 PRO A N 1
ATOM 1272 C CA . PRO A 1 165 ? 5.894 -14.928 -8.403 1.00 95.69 165 PRO A CA 1
ATOM 1273 C C . PRO A 1 165 ? 6.095 -14.186 -9.737 1.00 95.69 165 PRO A C 1
ATOM 1275 O O . PRO A 1 165 ? 6.920 -14.603 -10.546 1.00 95.69 165 PRO A O 1
ATOM 1278 N N . VAL A 1 166 ? 5.324 -13.125 -9.992 1.00 96.94 166 VAL A N 1
ATOM 1279 C CA . VAL A 1 166 ? 5.299 -12.386 -11.256 1.00 96.94 166 VAL A CA 1
ATOM 1280 C C . VAL A 1 166 ? 5.464 -10.889 -11.016 1.00 96.94 166 VAL A C 1
ATOM 1282 O O . VAL A 1 166 ? 5.076 -10.357 -9.972 1.00 96.94 166 VAL A O 1
ATOM 1285 N N . ALA A 1 167 ? 6.054 -10.211 -11.997 1.00 97.94 167 ALA A N 1
ATOM 1286 C CA . ALA A 1 167 ? 6.084 -8.759 -12.031 1.00 97.94 167 ALA A CA 1
ATOM 1287 C C . ALA A 1 167 ? 4.708 -8.229 -12.456 1.00 97.94 167 ALA A C 1
ATOM 1289 O O . ALA A 1 167 ? 4.111 -8.739 -13.409 1.00 97.94 167 ALA A O 1
ATOM 1290 N N . ILE A 1 168 ? 4.218 -7.203 -11.762 1.00 98.06 168 ILE A N 1
ATOM 1291 C CA . ILE A 1 168 ? 2.890 -6.630 -11.997 1.00 98.06 168 ILE A CA 1
ATOM 1292 C C . ILE A 1 168 ? 2.967 -5.137 -12.301 1.00 98.06 168 ILE A C 1
ATOM 1294 O O . ILE A 1 168 ? 3.897 -4.444 -11.890 1.00 98.06 168 ILE A O 1
ATOM 1298 N N . LYS A 1 169 ? 1.960 -4.628 -13.003 1.00 97.88 169 LYS A N 1
ATOM 1299 C CA . LYS A 1 169 ? 1.757 -3.202 -13.270 1.00 97.88 169 LYS A CA 1
ATOM 1300 C C . LYS A 1 169 ? 0.268 -2.886 -13.388 1.00 97.88 169 LYS A C 1
ATOM 1302 O O . LYS A 1 169 ? -0.549 -3.806 -13.399 1.00 97.88 169 LYS A O 1
ATOM 1307 N N . ASN A 1 170 ? -0.080 -1.599 -13.476 1.00 97.69 170 ASN A N 1
ATOM 1308 C CA . ASN A 1 170 ? -1.468 -1.137 -13.629 1.00 97.69 170 ASN A CA 1
ATOM 1309 C C . ASN A 1 170 ? -2.415 -1.779 -12.601 1.00 97.69 170 ASN A C 1
ATOM 1311 O O . ASN A 1 170 ? -3.517 -2.226 -12.929 1.00 97.69 170 ASN A O 1
ATOM 1315 N N . PHE A 1 171 ? -1.952 -1.893 -11.354 1.00 97.44 171 PHE A N 1
ATOM 1316 C CA . PHE A 1 171 ? -2.701 -2.600 -10.330 1.00 97.44 171 PHE A CA 1
ATOM 1317 C C . PHE A 1 171 ? -3.696 -1.674 -9.640 1.00 97.44 171 PHE A C 1
ATOM 1319 O O . PHE A 1 171 ? -3.521 -0.460 -9.553 1.00 97.44 171 PHE A O 1
ATOM 1326 N N . SER A 1 172 ? -4.792 -2.245 -9.170 1.00 98.06 172 SER A N 1
ATOM 1327 C CA . SER A 1 172 ? -5.857 -1.490 -8.526 1.00 98.06 172 SER A CA 1
ATOM 1328 C C . SER A 1 172 ? -6.715 -2.404 -7.665 1.00 98.06 172 SER A C 1
ATOM 1330 O O . SER A 1 172 ? -6.780 -3.607 -7.903 1.00 98.06 172 SER A O 1
ATOM 1332 N N . PHE A 1 173 ? -7.342 -1.842 -6.640 1.00 97.81 173 PHE A N 1
ATOM 1333 C CA . PHE A 1 173 ? -8.145 -2.580 -5.670 1.00 97.81 173 PHE A CA 1
ATOM 1334 C C . PHE A 1 173 ? -9.180 -1.684 -5.005 1.00 97.81 173 PHE A C 1
ATOM 1336 O O . PHE A 1 173 ? -9.066 -0.461 -5.035 1.00 97.81 173 PHE A O 1
ATOM 1343 N N . ASP A 1 174 ? -10.169 -2.300 -4.372 1.00 98.00 174 ASP A N 1
ATOM 1344 C CA . ASP A 1 174 ? -11.150 -1.608 -3.550 1.00 98.00 174 ASP A CA 1
ATOM 1345 C C . ASP A 1 174 ? -10.730 -1.744 -2.091 1.00 98.00 174 ASP A C 1
ATOM 1347 O O . ASP A 1 174 ? -10.591 -2.851 -1.568 1.00 98.00 174 ASP A O 1
ATOM 1351 N N . TYR A 1 175 ? -10.508 -0.611 -1.435 1.00 96.06 175 TYR A N 1
ATOM 1352 C CA . TYR A 1 175 ? -10.052 -0.554 -0.057 1.00 96.06 175 TYR A CA 1
ATOM 1353 C C . TYR A 1 175 ? -11.195 -0.183 0.879 1.00 96.06 175 TYR A C 1
ATOM 1355 O O . TYR A 1 175 ? -11.870 0.832 0.697 1.00 96.06 175 TYR A O 1
ATOM 1363 N N . THR A 1 176 ? -11.389 -0.997 1.911 1.00 94.75 176 THR A N 1
ATOM 1364 C CA . THR A 1 176 ? -12.317 -0.704 3.003 1.00 94.75 176 THR A CA 1
ATOM 1365 C C . THR A 1 176 ? -11.533 -0.574 4.297 1.00 94.75 176 THR A C 1
ATOM 1367 O O . THR A 1 176 ? -10.733 -1.449 4.623 1.00 94.75 176 THR A O 1
ATOM 1370 N N . LEU A 1 177 ? -11.785 0.498 5.045 1.00 94.06 177 LEU A N 1
ATOM 1371 C CA . LEU A 1 177 ? -11.228 0.749 6.369 1.00 94.06 177 LEU A CA 1
ATOM 1372 C C . LEU A 1 177 ? -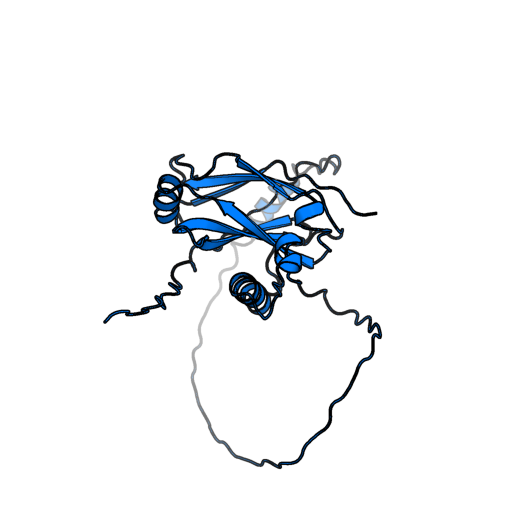12.295 1.397 7.244 1.00 94.06 177 LEU A C 1
ATOM 1374 O O . LEU A 1 177 ? -12.833 2.446 6.901 1.00 94.06 177 LEU A O 1
ATOM 1378 N N . GLY A 1 178 ? -12.573 0.799 8.393 1.00 93.62 178 GLY A N 1
ATOM 1379 C CA . GLY A 1 178 ? -13.569 1.298 9.330 1.00 93.62 178 GLY A CA 1
ATOM 1380 C C . GLY A 1 178 ? -13.549 0.540 10.644 1.00 93.62 178 GLY A C 1
ATOM 1381 O O . GLY A 1 178 ? -12.562 -0.124 10.980 1.00 93.62 178 GLY A O 1
ATOM 1382 N N . ASN A 1 179 ? -14.649 0.624 11.382 1.00 92.81 179 ASN A N 1
ATOM 1383 C CA . ASN A 1 179 ? -14.870 -0.148 12.595 1.00 92.81 179 ASN A CA 1
ATOM 1384 C C . ASN A 1 179 ? -15.926 -1.253 12.399 1.00 92.81 179 ASN A C 1
ATOM 1386 O O . ASN A 1 179 ? -16.581 -1.367 11.364 1.00 92.81 179 ASN A O 1
ATOM 1390 N N . LYS A 1 180 ? -16.080 -2.105 13.416 1.00 90.56 180 LYS A N 1
ATOM 1391 C CA . LYS A 1 180 ? -17.095 -3.173 13.462 1.00 90.56 180 LYS A CA 1
ATOM 1392 C C . LYS A 1 180 ? -18.529 -2.654 13.610 1.00 90.56 180 LYS A C 1
ATOM 1394 O O . LYS A 1 180 ? -19.459 -3.431 13.413 1.00 90.56 180 LYS A O 1
ATOM 1399 N N . ASP A 1 181 ? -18.689 -1.375 13.930 1.00 89.56 181 ASP A N 1
ATOM 1400 C CA . ASP A 1 181 ? -19.976 -0.701 14.095 1.00 89.56 181 ASP A CA 1
ATOM 1401 C C . ASP A 1 181 ? -20.479 -0.082 12.772 1.00 89.56 181 ASP A C 1
ATOM 1403 O O . ASP A 1 181 ? -21.510 0.586 12.750 1.00 89.56 181 ASP A O 1
ATOM 1407 N N . ASN A 1 182 ? -19.804 -0.387 11.651 1.00 86.62 182 ASN A N 1
ATOM 1408 C CA . ASN A 1 182 ? -20.084 0.091 10.291 1.00 86.62 182 ASN A CA 1
ATOM 1409 C C . ASN A 1 182 ? -19.868 1.598 10.081 1.00 86.62 182 ASN A C 1
ATOM 1411 O O . ASN A 1 182 ? -20.482 2.192 9.195 1.00 86.62 182 ASN A O 1
ATOM 1415 N N . GLU A 1 183 ? -18.976 2.217 10.853 1.00 93.56 183 GLU A N 1
ATOM 1416 C CA . GLU A 1 183 ? -18.448 3.544 10.533 1.00 93.56 183 GLU A CA 1
ATOM 1417 C C . GLU A 1 183 ? -17.149 3.384 9.740 1.00 93.56 183 GLU A C 1
ATOM 1419 O O . GLU A 1 183 ? -16.192 2.744 10.193 1.00 93.56 183 GLU A O 1
ATOM 1424 N N . PHE A 1 184 ? -17.116 3.959 8.539 1.00 93.81 184 PHE A N 1
ATOM 1425 C CA . PHE A 1 184 ? -16.027 3.765 7.588 1.00 93.81 184 PHE A CA 1
ATOM 1426 C C . PHE A 1 184 ? -15.255 5.054 7.331 1.00 93.81 184 PHE A C 1
ATOM 1428 O O . PHE A 1 184 ? -15.831 6.090 7.013 1.00 93.81 184 PHE A O 1
ATOM 1435 N N . VAL A 1 185 ? -13.927 4.952 7.411 1.00 94.44 185 VAL A N 1
ATOM 1436 C CA . VAL A 1 185 ? -13.005 5.941 6.839 1.00 94.44 185 VAL A CA 1
ATOM 1437 C C . VAL A 1 185 ? -13.133 5.874 5.318 1.00 94.44 185 VAL A C 1
ATOM 1439 O O . VAL A 1 185 ? -13.338 6.889 4.659 1.00 94.44 185 VAL A O 1
ATOM 1442 N N . TRP A 1 186 ? -13.097 4.655 4.779 1.00 95.25 186 TRP A N 1
ATOM 1443 C CA . TRP A 1 186 ? -13.423 4.356 3.390 1.00 95.25 186 TRP A CA 1
ATOM 1444 C C . TRP A 1 186 ? -14.243 3.078 3.308 1.00 95.25 186 TRP A C 1
ATOM 1446 O O . TRP A 1 186 ? -13.910 2.080 3.948 1.00 95.25 186 TRP A O 1
ATOM 1456 N N . GLU A 1 187 ? -15.274 3.095 2.472 1.00 95.44 187 GLU A N 1
ATOM 1457 C CA . GLU A 1 187 ? -16.034 1.908 2.100 1.00 95.44 187 GLU A CA 1
ATOM 1458 C C . GLU A 1 187 ? -15.823 1.649 0.606 1.00 95.44 187 GLU A C 1
ATOM 1460 O O . GLU A 1 187 ? -16.259 2.441 -0.227 1.00 95.44 187 GLU A O 1
ATOM 1465 N N . LYS A 1 188 ? -15.123 0.555 0.270 1.00 95.88 188 LYS A N 1
ATOM 1466 C CA . LYS A 1 188 ? -14.812 0.151 -1.115 1.00 95.88 188 LYS A CA 1
ATOM 1467 C C . LYS A 1 188 ? -14.240 1.285 -1.978 1.00 95.88 188 LYS A C 1
ATOM 1469 O O . LYS A 1 188 ? -14.576 1.419 -3.154 1.00 95.88 188 LYS A O 1
ATOM 1474 N N . GLN A 1 189 ? -13.364 2.103 -1.400 1.00 96.50 189 GLN A N 1
ATOM 1475 C CA . GLN A 1 189 ? -12.686 3.164 -2.134 1.00 96.50 189 GLN A CA 1
ATOM 1476 C C . GLN A 1 189 ? -11.785 2.537 -3.195 1.00 96.50 189 GLN A C 1
ATOM 1478 O O . GLN A 1 189 ? -10.849 1.811 -2.858 1.00 96.50 189 GLN A O 1
ATOM 1483 N N . ARG A 1 190 ? -12.037 2.835 -4.474 1.00 97.50 190 ARG A N 1
ATOM 1484 C CA . ARG A 1 190 ? -11.160 2.378 -5.553 1.00 97.50 190 ARG A CA 1
ATOM 1485 C C . ARG A 1 190 ? -9.810 3.083 -5.442 1.00 97.50 190 ARG A C 1
ATOM 1487 O O . ARG A 1 190 ? -9.734 4.307 -5.529 1.00 97.50 190 ARG A O 1
ATOM 1494 N N . VAL A 1 191 ? -8.754 2.297 -5.294 1.00 97.56 191 VAL A N 1
ATOM 1495 C CA . VAL A 1 191 ? -7.358 2.726 -5.358 1.00 97.56 191 VAL A CA 1
ATOM 1496 C C . VAL A 1 191 ? -6.782 2.234 -6.677 1.00 97.56 191 VAL A C 1
ATOM 1498 O O . VAL A 1 191 ? -6.885 1.050 -7.001 1.00 97.56 191 VAL A O 1
ATOM 1501 N N . SER A 1 192 ? -6.199 3.145 -7.453 1.00 97.25 192 SER A N 1
ATOM 1502 C CA . SER A 1 192 ? -5.602 2.845 -8.752 1.00 97.25 192 SER A CA 1
ATOM 1503 C C . SER A 1 192 ? -4.144 3.263 -8.766 1.00 97.25 192 SER A C 1
ATOM 1505 O O . SER A 1 192 ? -3.841 4.392 -8.406 1.00 97.25 192 SER A O 1
ATOM 1507 N N . MET A 1 193 ? -3.274 2.355 -9.201 1.00 97.25 193 MET A N 1
ATOM 1508 C CA . MET A 1 193 ? -1.828 2.539 -9.251 1.00 97.25 193 MET A CA 1
ATOM 1509 C C . MET A 1 193 ? -1.344 2.262 -10.688 1.00 97.25 193 MET A C 1
ATOM 1511 O O . MET A 1 193 ? -0.994 1.124 -11.025 1.00 97.25 193 MET A O 1
ATOM 1515 N N . PRO A 1 194 ? -1.390 3.270 -11.580 1.00 97.44 194 PRO A N 1
ATOM 1516 C CA . PRO A 1 194 ? -0.977 3.110 -12.972 1.00 97.44 194 PRO A CA 1
ATOM 1517 C C . PRO A 1 194 ? 0.546 2.920 -13.095 1.00 97.44 194 PRO A C 1
ATOM 1519 O O . PRO A 1 194 ? 1.324 3.400 -12.266 1.00 97.44 194 PRO A O 1
ATOM 1522 N N . GLU A 1 195 ? 0.991 2.242 -14.158 1.00 96.81 195 GLU A N 1
ATOM 1523 C CA . GLU A 1 195 ? 2.416 2.043 -14.493 1.00 96.81 195 GLU A CA 1
ATOM 1524 C C . GLU A 1 195 ? 3.168 3.376 -14.648 1.00 96.81 195 GLU A C 1
ATOM 1526 O O . GLU A 1 195 ? 4.364 3.480 -14.375 1.00 96.81 195 GLU A O 1
ATOM 1531 N N . GLU A 1 196 ? 2.475 4.421 -15.085 1.00 95.38 196 GLU A N 1
ATOM 1532 C CA . GLU A 1 196 ? 3.049 5.751 -15.278 1.00 95.38 196 GLU A CA 1
ATOM 1533 C C . GLU A 1 196 ? 3.561 6.347 -13.963 1.00 95.38 196 GLU A C 1
ATOM 1535 O O . GLU A 1 196 ? 4.641 6.939 -13.962 1.00 95.38 196 GLU A O 1
ATOM 1540 N N . GLU A 1 197 ? 2.849 6.098 -12.860 1.00 93.56 197 GLU A N 1
ATOM 1541 C CA . GLU A 1 197 ? 3.171 6.582 -11.514 1.00 93.56 197 GLU A CA 1
ATOM 1542 C C . GLU A 1 197 ? 4.036 5.593 -10.729 1.00 93.56 197 GLU A C 1
ATOM 1544 O O . GLU A 1 197 ? 4.970 5.986 -10.030 1.00 93.56 197 GLU A O 1
ATOM 1549 N N . THR A 1 198 ? 3.740 4.298 -10.841 1.00 93.56 198 THR A N 1
ATOM 1550 C CA . THR A 1 198 ? 4.387 3.262 -10.021 1.00 93.56 198 THR A CA 1
ATOM 1551 C C . THR A 1 198 ? 5.530 2.547 -10.715 1.00 93.56 198 THR A C 1
ATOM 1553 O O . THR A 1 198 ? 6.443 2.077 -10.046 1.00 93.56 198 THR A O 1
ATOM 1556 N N . GLY A 1 199 ? 5.522 2.477 -12.043 1.00 94.75 199 GLY A N 1
ATOM 1557 C CA . GLY A 1 199 ? 6.384 1.585 -12.810 1.00 94.75 199 GLY A CA 1
ATOM 1558 C C . GLY A 1 199 ? 5.930 0.126 -12.739 1.00 94.75 199 GLY A C 1
ATOM 1559 O O . GLY A 1 199 ? 4.768 -0.183 -12.485 1.00 94.75 199 GLY A O 1
ATOM 1560 N N . VAL A 1 200 ? 6.870 -0.783 -12.990 1.00 96.88 200 VAL A N 1
ATOM 1561 C CA . VAL A 1 200 ? 6.655 -2.228 -12.859 1.00 96.88 200 VAL A CA 1
ATOM 1562 C C . VAL A 1 200 ? 7.089 -2.665 -11.468 1.00 96.88 200 VAL A C 1
ATOM 1564 O O . VAL A 1 200 ? 8.240 -2.447 -11.095 1.00 96.88 200 VAL A O 1
ATOM 1567 N N . LEU A 1 201 ? 6.192 -3.306 -10.726 1.00 97.00 201 LEU A N 1
ATOM 1568 C CA . LEU A 1 201 ? 6.453 -3.840 -9.396 1.00 97.00 201 LEU A CA 1
ATOM 1569 C C . LEU A 1 201 ? 6.960 -5.284 -9.521 1.00 97.00 201 LEU A C 1
ATOM 1571 O O . LEU A 1 201 ? 6.216 -6.194 -9.890 1.00 97.00 201 LEU A O 1
ATOM 1575 N N . GLN A 1 202 ? 8.249 -5.493 -9.258 1.00 97.06 202 GLN A N 1
ATOM 1576 C CA . GLN A 1 202 ? 8.911 -6.798 -9.401 1.00 97.06 202 GLN A CA 1
ATOM 1577 C C . GLN A 1 202 ? 8.439 -7.809 -8.335 1.00 97.06 202 GLN A C 1
ATOM 1579 O O . GLN A 1 202 ? 7.891 -7.400 -7.308 1.00 97.06 202 GLN A O 1
ATOM 1584 N N . PRO A 1 203 ? 8.655 -9.125 -8.511 1.00 96.94 203 PRO A N 1
ATOM 1585 C CA . PRO A 1 203 ? 8.524 -10.077 -7.409 1.00 96.94 203 PRO A CA 1
ATOM 1586 C C . PRO A 1 203 ? 9.389 -9.654 -6.216 1.00 96.94 203 PRO A C 1
ATOM 1588 O O . PRO A 1 203 ? 10.491 -9.136 -6.411 1.00 96.94 203 PRO A O 1
ATOM 1591 N N . ASN A 1 204 ? 8.908 -9.891 -4.993 1.00 96.69 204 ASN A N 1
ATOM 1592 C CA . ASN A 1 204 ? 9.588 -9.485 -3.759 1.00 96.69 204 ASN A CA 1
ATOM 1593 C C . ASN A 1 204 ? 9.923 -7.987 -3.743 1.00 96.69 204 ASN A C 1
ATOM 1595 O O . ASN A 1 204 ? 11.040 -7.575 -3.422 1.00 96.69 204 ASN A O 1
ATOM 1599 N N . SER A 1 205 ? 8.933 -7.156 -4.063 1.00 96.81 205 SER A N 1
ATOM 1600 C CA . SER A 1 205 ? 9.054 -5.705 -3.931 1.00 96.81 205 SER A CA 1
ATOM 1601 C C . SER A 1 205 ? 7.891 -5.095 -3.160 1.00 96.81 205 SER A C 1
ATOM 1603 O O . SER A 1 205 ? 6.834 -5.707 -3.004 1.00 96.81 205 SER A O 1
ATOM 1605 N N . ALA A 1 206 ? 8.106 -3.893 -2.639 1.00 96.94 206 ALA A N 1
ATOM 1606 C CA . ALA A 1 206 ? 7.107 -3.139 -1.907 1.00 96.94 206 ALA A CA 1
ATOM 1607 C C . ALA A 1 206 ? 7.073 -1.679 -2.361 1.00 96.94 206 ALA A C 1
ATOM 1609 O O . ALA A 1 206 ? 8.085 -1.130 -2.793 1.00 96.94 206 ALA A O 1
ATOM 1610 N N . VAL A 1 207 ? 5.908 -1.049 -2.253 1.00 97.19 207 VAL A N 1
ATOM 1611 C CA . VAL A 1 207 ? 5.644 0.303 -2.754 1.00 97.19 207 VAL A CA 1
ATOM 1612 C C . VAL A 1 207 ? 4.731 1.066 -1.787 1.00 97.19 207 VAL A C 1
ATOM 1614 O O . VAL A 1 207 ? 3.787 0.475 -1.245 1.00 97.19 207 VAL A O 1
ATOM 1617 N N . PRO A 1 208 ? 4.972 2.366 -1.536 1.00 96.88 208 PRO A N 1
ATOM 1618 C CA . PRO A 1 208 ? 4.008 3.188 -0.820 1.00 96.88 208 PRO A CA 1
ATOM 1619 C C . PRO A 1 208 ? 2.755 3.437 -1.660 1.00 96.88 208 PRO A C 1
ATOM 1621 O O . PRO A 1 208 ? 2.821 3.704 -2.858 1.00 96.88 208 PRO A O 1
ATOM 1624 N N . VAL A 1 209 ? 1.603 3.417 -1.000 1.00 96.44 209 VAL A N 1
ATOM 1625 C CA . VAL A 1 209 ? 0.317 3.842 -1.554 1.00 96.44 209 VAL A CA 1
ATOM 1626 C C . VAL A 1 209 ? -0.223 4.937 -0.640 1.00 96.44 209 VAL A C 1
ATOM 1628 O O . VAL A 1 209 ? -0.511 4.692 0.530 1.00 96.44 209 VAL A O 1
ATOM 1631 N N . ILE A 1 210 ? -0.320 6.161 -1.153 1.00 94.69 210 ILE A N 1
ATOM 1632 C CA . ILE A 1 210 ? -0.667 7.344 -0.357 1.00 94.69 210 ILE A CA 1
ATOM 1633 C C . ILE A 1 210 ? -2.094 7.766 -0.696 1.00 94.69 210 ILE A C 1
ATOM 1635 O O . ILE A 1 210 ? -2.384 8.069 -1.851 1.00 94.69 210 ILE A O 1
ATOM 1639 N N . LEU A 1 211 ? -2.978 7.817 0.304 1.00 95.00 211 LEU A N 1
ATOM 1640 C CA . LEU A 1 211 ? -4.361 8.275 0.124 1.00 95.00 211 LEU A CA 1
ATOM 1641 C C . LEU A 1 211 ? -4.624 9.515 0.980 1.00 95.00 211 LEU A C 1
ATOM 1643 O O . LEU A 1 211 ? -4.269 9.554 2.159 1.00 95.00 211 LEU A O 1
ATOM 1647 N N . SER A 1 212 ? -5.267 10.523 0.395 1.00 94.50 212 SER A N 1
ATOM 1648 C CA . SER A 1 212 ? -5.681 11.727 1.120 1.00 94.50 212 SER A CA 1
ATOM 1649 C C . SER A 1 212 ? -6.826 11.427 2.080 1.00 94.50 212 SER A C 1
ATOM 1651 O O . SER A 1 212 ? -7.776 10.736 1.716 1.00 94.50 212 SER A O 1
ATOM 1653 N N . LEU A 1 213 ? -6.755 11.995 3.279 1.00 93.88 213 LEU A N 1
ATOM 1654 C CA . LEU A 1 213 ? -7.809 11.956 4.283 1.00 93.88 213 LEU A CA 1
ATOM 1655 C C . LEU A 1 213 ? -8.501 13.320 4.346 1.00 93.88 213 LEU A C 1
ATOM 1657 O O . LEU A 1 213 ? -7.874 14.371 4.227 1.00 93.88 213 LEU A O 1
ATOM 1661 N N . THR A 1 214 ? -9.806 13.309 4.579 1.00 93.69 214 THR A N 1
ATOM 1662 C CA . THR A 1 214 ? -10.510 14.478 5.116 1.00 93.69 214 THR A CA 1
ATOM 1663 C C . THR A 1 214 ? -10.275 14.576 6.631 1.00 93.69 214 THR A C 1
ATOM 1665 O O . THR A 1 214 ? -9.974 13.561 7.265 1.00 93.69 214 THR A O 1
ATOM 1668 N N . PRO A 1 215 ? -10.458 15.755 7.252 1.00 90.44 215 PRO A N 1
ATOM 1669 C CA . PRO A 1 215 ? -10.361 15.883 8.708 1.00 90.44 215 PRO A CA 1
ATOM 1670 C C . PRO A 1 215 ? -11.309 14.936 9.463 1.00 90.44 215 PRO A C 1
ATOM 1672 O O . PRO A 1 215 ? -10.926 14.334 10.459 1.00 90.44 215 PRO A O 1
ATOM 1675 N N . GLU A 1 216 ? -12.531 14.738 8.957 1.00 92.00 216 GLU A N 1
ATOM 1676 C CA . GLU A 1 216 ? -13.508 13.803 9.540 1.00 92.00 216 GLU A CA 1
ATOM 1677 C C . GLU A 1 216 ? -13.012 12.349 9.488 1.00 92.00 216 GLU A C 1
ATOM 1679 O O . GLU A 1 216 ? -13.128 11.603 10.461 1.00 92.00 216 GLU A O 1
ATOM 1684 N N . GLN A 1 217 ? -12.403 11.957 8.367 1.00 94.06 217 GLN A N 1
ATOM 1685 C CA . GLN A 1 217 ? -11.797 10.637 8.198 1.00 94.06 217 GLN A CA 1
ATOM 1686 C C . GLN A 1 217 ? -10.595 10.421 9.120 1.00 94.06 217 GLN A C 1
ATOM 1688 O O . GLN A 1 217 ? -10.419 9.318 9.636 1.00 94.06 217 GLN A O 1
ATOM 1693 N N . GLU A 1 218 ? -9.776 11.450 9.343 1.00 91.44 218 GLU A N 1
ATOM 1694 C CA . GLU A 1 218 ? -8.646 11.383 10.271 1.00 91.44 218 GLU A CA 1
ATOM 1695 C C . GLU A 1 218 ? -9.120 11.170 11.718 1.00 91.44 218 GLU A C 1
ATOM 1697 O O . GLU A 1 218 ? -8.586 10.315 12.427 1.00 91.44 218 GLU A O 1
ATOM 1702 N N . GLU A 1 219 ? -10.160 11.889 12.146 1.00 91.44 219 GLU A N 1
ATOM 1703 C CA . GLU A 1 219 ? -10.749 11.712 13.476 1.00 91.44 219 GLU A CA 1
ATOM 1704 C C . GLU A 1 219 ? -11.338 10.310 13.655 1.00 91.44 219 GLU A C 1
ATOM 1706 O O . GLU A 1 219 ? -11.071 9.655 14.664 1.00 91.44 219 GLU A O 1
ATOM 1711 N N . LEU A 1 220 ? -12.058 9.788 12.655 1.00 91.88 220 LEU A N 1
ATOM 1712 C CA . LEU A 1 220 ? -12.561 8.415 12.702 1.00 91.88 220 LEU A CA 1
ATOM 1713 C C . LEU A 1 220 ? -11.413 7.397 12.770 1.00 91.88 220 LEU A C 1
ATOM 1715 O O . LEU A 1 220 ? -11.470 6.455 13.563 1.00 91.88 220 LEU A O 1
ATOM 1719 N N . LEU A 1 221 ? -10.345 7.602 11.996 1.00 90.62 221 LEU A N 1
ATOM 1720 C CA . LEU A 1 221 ? -9.170 6.733 11.986 1.00 90.62 221 LEU A CA 1
ATOM 1721 C C . LEU A 1 221 ? -8.496 6.654 13.367 1.00 90.62 221 LEU A C 1
ATOM 1723 O O . LEU A 1 221 ? -8.090 5.564 13.772 1.00 90.62 221 LEU A O 1
ATOM 1727 N N . LYS A 1 222 ? -8.453 7.759 14.128 1.00 88.75 222 LYS A N 1
ATOM 1728 C CA . LYS A 1 222 ? -7.928 7.801 15.512 1.00 88.75 222 LYS A CA 1
ATOM 1729 C C . LYS A 1 222 ? -8.735 6.946 16.496 1.00 88.75 222 LYS A C 1
ATOM 1731 O O . LYS A 1 222 ? -8.201 6.533 17.524 1.00 88.75 222 LYS A O 1
ATOM 1736 N N . THR A 1 223 ? -10.000 6.647 16.197 1.00 90.44 223 THR A N 1
ATOM 1737 C CA . THR A 1 223 ? -10.833 5.754 17.026 1.00 90.44 223 THR A CA 1
ATOM 1738 C C . THR A 1 223 ? -10.585 4.265 16.748 1.00 90.44 223 THR A C 1
ATOM 1740 O O . THR A 1 223 ? -10.977 3.398 17.544 1.00 90.44 223 THR A O 1
ATOM 1743 N N . LEU A 1 224 ? -9.931 3.940 15.626 1.00 89.38 224 LEU A N 1
ATOM 1744 C CA . LEU A 1 224 ? -9.658 2.565 15.223 1.00 89.38 224 LEU A CA 1
ATOM 1745 C C . LEU A 1 224 ? -8.473 1.991 16.006 1.00 89.38 224 LEU A C 1
ATOM 1747 O O . LEU A 1 224 ? -7.427 2.606 16.179 1.00 89.38 224 LEU A O 1
ATOM 1751 N N . ASN A 1 225 ? -8.619 0.750 16.447 1.00 86.50 225 ASN A N 1
ATOM 1752 C CA . ASN A 1 225 ? -7.607 -0.027 17.146 1.00 86.50 225 ASN A CA 1
ATOM 1753 C C . ASN A 1 225 ? -7.703 -1.501 16.733 1.00 86.50 225 ASN A C 1
ATOM 1755 O O . ASN A 1 225 ? -8.656 -1.927 16.080 1.00 86.50 225 ASN A O 1
ATOM 1759 N N . GLY A 1 226 ? -6.734 -2.321 17.141 1.00 80.44 226 GLY A N 1
ATOM 1760 C CA . GLY A 1 226 ? -6.686 -3.736 16.753 1.00 80.44 226 GLY A CA 1
ATOM 1761 C C . GLY A 1 226 ? -7.937 -4.563 17.098 1.00 80.44 226 GLY A C 1
ATOM 1762 O O . GLY A 1 226 ? -8.133 -5.627 16.518 1.00 80.44 226 GLY A O 1
ATOM 1763 N N . LYS A 1 227 ? -8.810 -4.106 18.010 1.00 86.88 227 LYS A N 1
ATOM 1764 C CA . LYS A 1 227 ? -10.016 -4.845 18.423 1.00 86.88 227 LYS A CA 1
ATOM 1765 C C . LYS A 1 227 ? -11.268 -4.455 17.645 1.00 86.88 227 LYS A C 1
ATOM 1767 O O . LYS A 1 227 ? -12.119 -5.324 17.438 1.00 86.88 227 LYS A O 1
ATOM 1772 N N . ASN A 1 228 ? -11.411 -3.192 17.250 1.00 90.00 228 ASN A N 1
ATOM 1773 C CA . ASN A 1 228 ? -12.598 -2.686 16.551 1.00 90.00 228 ASN A CA 1
ATOM 1774 C C . ASN A 1 228 ? -12.364 -2.434 15.057 1.00 90.00 228 ASN A C 1
ATOM 1776 O O . ASN A 1 228 ? -13.344 -2.305 14.338 1.00 90.00 228 ASN A O 1
ATOM 1780 N N . LYS A 1 229 ? -11.115 -2.399 14.584 1.00 89.25 229 LYS A N 1
ATOM 1781 C CA . LYS A 1 229 ? -10.788 -2.133 13.182 1.00 89.25 229 LYS A CA 1
ATOM 1782 C C . LYS A 1 229 ? -11.277 -3.249 12.258 1.00 89.25 229 LYS A C 1
ATOM 1784 O O . LYS A 1 229 ? -11.074 -4.436 12.521 1.00 89.25 229 LYS A O 1
ATOM 1789 N N . VAL A 1 230 ? -11.855 -2.836 11.140 1.00 91.12 230 VAL A N 1
ATOM 1790 C CA . VAL A 1 230 ? -12.167 -3.652 9.970 1.00 91.12 230 VAL A CA 1
ATOM 1791 C C . VAL A 1 230 ? -11.378 -3.073 8.811 1.00 91.12 230 VAL A C 1
ATOM 1793 O O . VAL A 1 230 ? -11.418 -1.869 8.568 1.00 91.12 230 VAL A O 1
ATOM 1796 N N . MET A 1 231 ? -10.634 -3.923 8.116 1.00 91.88 231 MET A N 1
ATOM 1797 C CA . MET A 1 231 ? -9.917 -3.527 6.917 1.00 91.88 231 MET A CA 1
ATOM 1798 C C . MET A 1 231 ? -9.990 -4.674 5.910 1.00 91.88 231 MET A C 1
ATOM 1800 O O . MET A 1 231 ? -9.863 -5.840 6.296 1.00 91.88 231 MET A O 1
ATOM 1804 N N . ALA A 1 232 ? -10.258 -4.348 4.650 1.00 92.38 232 ALA A N 1
ATOM 1805 C CA . ALA A 1 232 ? -10.429 -5.322 3.583 1.00 92.38 232 ALA A CA 1
ATOM 1806 C C . ALA A 1 232 ? -9.922 -4.774 2.251 1.00 92.38 232 ALA A C 1
ATOM 1808 O O . ALA A 1 232 ? -9.972 -3.566 1.998 1.00 92.38 232 ALA A O 1
ATOM 1809 N N . ILE A 1 233 ? -9.453 -5.699 1.419 1.00 94.19 233 ILE A N 1
ATOM 1810 C CA . ILE A 1 233 ? -9.115 -5.462 0.024 1.00 94.19 233 ILE A CA 1
ATOM 1811 C C . ILE A 1 233 ? -9.942 -6.408 -0.819 1.00 94.19 233 ILE A C 1
ATOM 1813 O O . ILE A 1 233 ? -9.861 -7.625 -0.659 1.00 94.19 233 ILE A O 1
ATOM 1817 N N . ASP A 1 234 ? -10.702 -5.820 -1.729 1.00 95.25 234 ASP A N 1
ATOM 1818 C CA . ASP A 1 234 ? -11.530 -6.527 -2.688 1.00 95.25 234 ASP A CA 1
ATOM 1819 C C . ASP A 1 234 ? -11.133 -6.120 -4.110 1.00 95.25 234 ASP A C 1
ATOM 1821 O O . ASP A 1 234 ? -10.472 -5.103 -4.326 1.00 95.25 234 ASP A O 1
ATOM 1825 N N . ASN A 1 235 ? -11.544 -6.914 -5.102 1.00 96.12 235 ASN A N 1
ATOM 1826 C CA . ASN A 1 235 ? -11.404 -6.580 -6.525 1.00 96.12 235 ASN A CA 1
ATOM 1827 C C . ASN A 1 235 ? -9.980 -6.150 -6.932 1.00 96.12 235 ASN A C 1
ATOM 1829 O O . ASN A 1 235 ? -9.810 -5.211 -7.719 1.00 96.12 235 ASN A O 1
ATOM 1833 N N . PHE A 1 236 ? -8.965 -6.827 -6.380 1.00 96.69 236 PHE A N 1
ATOM 1834 C CA . PHE A 1 236 ? -7.581 -6.633 -6.793 1.00 96.69 236 PHE A CA 1
ATOM 1835 C C . PHE A 1 236 ? -7.404 -7.107 -8.236 1.00 96.69 236 PHE A C 1
ATOM 1837 O O . PHE A 1 236 ? -7.666 -8.263 -8.570 1.00 96.69 236 PHE A O 1
ATOM 1844 N N . THR A 1 237 ? -6.965 -6.195 -9.090 1.00 97.94 237 THR A N 1
ATOM 1845 C CA . THR A 1 237 ? -6.720 -6.409 -10.515 1.00 97.94 237 THR A CA 1
ATOM 1846 C C . THR A 1 237 ? -5.344 -5.876 -10.859 1.00 97.94 237 THR A C 1
ATOM 1848 O O . THR A 1 237 ? -4.951 -4.842 -10.325 1.00 97.94 237 THR A O 1
ATOM 1851 N N . PHE A 1 238 ? -4.631 -6.542 -11.760 1.00 98.00 238 PHE A N 1
ATOM 1852 C CA . PHE A 1 238 ? -3.305 -6.136 -12.219 1.00 98.00 238 PHE A CA 1
ATOM 1853 C C . PHE A 1 238 ? -3.040 -6.665 -13.630 1.00 98.00 238 PHE A C 1
ATOM 1855 O O . PHE A 1 238 ? -3.714 -7.583 -14.101 1.00 98.00 238 PHE A O 1
ATOM 1862 N N . GLU A 1 239 ? -2.023 -6.111 -14.280 1.00 98.31 239 GLU A N 1
ATOM 1863 C CA . GLU A 1 239 ? -1.450 -6.639 -15.513 1.00 98.31 239 GLU A CA 1
ATOM 1864 C C . GLU A 1 239 ? -0.113 -7.319 -15.214 1.00 98.31 239 GLU A C 1
ATOM 1866 O O . GLU A 1 239 ? 0.773 -6.727 -14.597 1.00 98.31 239 GLU A O 1
ATOM 1871 N N . GLU A 1 240 ? 0.043 -8.564 -15.660 1.00 97.50 240 GLU A N 1
ATOM 1872 C CA . GLU A 1 240 ? 1.312 -9.289 -15.584 1.00 97.50 240 GLU A CA 1
ATOM 1873 C C . GLU A 1 240 ? 2.270 -8.815 -16.684 1.00 97.50 240 GLU A C 1
ATOM 1875 O O . GLU A 1 240 ? 1.889 -8.707 -17.856 1.00 97.50 240 GLU A O 1
ATOM 1880 N N . VAL A 1 241 ? 3.524 -8.557 -16.316 1.00 96.38 241 VAL A N 1
ATOM 1881 C CA . VAL A 1 241 ? 4.587 -8.248 -17.278 1.00 96.38 241 VAL A CA 1
ATOM 1882 C C . VAL A 1 241 ? 5.158 -9.553 -17.826 1.00 96.38 241 VAL A C 1
ATOM 1884 O O . VAL A 1 241 ? 5.663 -10.375 -17.065 1.00 96.38 241 VAL A O 1
ATOM 1887 N N . LYS A 1 242 ? 5.047 -9.732 -19.146 1.00 88.56 242 LYS A N 1
ATOM 1888 C CA . LYS A 1 242 ? 5.509 -10.920 -19.881 1.00 88.56 242 LYS A CA 1
ATOM 1889 C C . LYS A 1 242 ? 6.948 -10.801 -20.355 1.00 88.56 242 LYS A C 1
ATOM 1891 O O . LYS A 1 242 ? 7.350 -9.670 -20.710 1.00 88.56 242 LYS A O 1
#

pLDDT: mean 71.57, std 28.55, range [21.44, 98.31]

Organism: Sporosarcina pasteurii (NCBI:txid1474)

Radius of gyration: 26.46 Å; chains: 1; bounding box: 66×85×63 Å

Sequence (242 aa):
MKRDMSIYSLISLDLLNLNMVILCRSSDYTKLGAFKMRKYLFLLIIVMVLALAACGKTVGNTEKTVDSMTNQTEETDSNETNQPVEEGSSKTDSSEQSLKLQVLKGDAEAGATVDNNDLYIGLNKIIQENPDIGIEKDFSIYVVNIVHDHEGNPKIVLFGINKLPVAIKNFSFDYTLGNKDNEFVWEKQRVSMPEEETGVLQPNSAVPVILSLTPEQEELLKTLNGKNKVMAIDNFTFEEVK